Protein AF-0000000087519965 (afdb_homodimer)

pLDDT: mean 89.78, std 14.31, range [32.41, 98.56]

InterPro domains:
  IPR001647 DNA-binding HTH domain, TetR-type [PF00440] (11-57)
  IPR001647 DNA-binding HTH domain, TetR-type [PR00455] (11-24)
  IPR001647 DNA-binding HTH domain, TetR-type [PR00455] (32-55)
  IPR001647 DNA-binding HTH domain, TetR-type [PS50977] (5-65)
  IPR009057 Homedomain-like superfamily [SSF46689] (4-63)

Structure (mmCIF, N/CA/C/O backbone):
data_AF-0000000087519965-model_v1
#
loop_
_entity.id
_entity.type
_entity.pdbx_description
1 polymer 'S9 family peptidase'
#
loop_
_atom_site.group_PDB
_atom_site.id
_atom_site.type_symbol
_atom_site.label_atom_id
_atom_site.label_alt_id
_atom_site.label_comp_id
_atom_site.label_asym_id
_atom_site.label_entity_id
_atom_site.label_seq_id
_atom_site.pdbx_PDB_ins_code
_atom_site.Cartn_x
_atom_site.Cartn_y
_atom_site.Cartn_z
_atom_site.occupancy
_atom_site.B_iso_or_equiv
_atom_site.auth_seq_id
_atom_site.auth_comp_id
_atom_site.auth_asym_id
_atom_site.auth_atom_id
_atom_site.pdbx_PDB_model_num
ATOM 1 N N . MET A 1 1 ? -43.812 14.055 5.961 1 32.41 1 MET A N 1
ATOM 2 C CA . MET A 1 1 ? -43.125 13.883 4.684 1 32.41 1 MET A CA 1
ATOM 3 C C . MET A 1 1 ? -41.781 13.156 4.875 1 32.41 1 MET A C 1
ATOM 5 O O . MET A 1 1 ? -40.812 13.75 5.355 1 32.41 1 MET A O 1
ATOM 9 N N . ALA A 1 2 ? -41.688 11.992 5.242 1 37.88 2 ALA A N 1
ATOM 10 C CA . ALA A 1 2 ? -40.531 11.156 5.551 1 37.88 2 ALA A CA 1
ATOM 11 C C . ALA A 1 2 ? -39.5 11.227 4.441 1 37.88 2 ALA A C 1
ATOM 13 O O . ALA A 1 2 ? -39.719 10.711 3.342 1 37.88 2 ALA A O 1
ATOM 14 N N . ARG A 1 3 ? -38.844 12.211 4.059 1 44.84 3 ARG A N 1
ATOM 15 C CA . ARG A 1 3 ? -37.906 12.555 3.014 1 44.84 3 ARG A CA 1
ATOM 16 C C . ARG A 1 3 ? -36.719 11.578 2.994 1 44.84 3 ARG A C 1
ATOM 18 O O . ARG A 1 3 ? -35.688 11.812 3.631 1 44.84 3 ARG A O 1
ATOM 25 N N . PRO A 1 4 ? -36.656 10.219 3.18 1 49.66 4 PRO A N 1
ATOM 26 C CA . PRO A 1 4 ? -36.375 8.984 3.908 1 49.66 4 PRO A CA 1
ATOM 27 C C . PRO A 1 4 ? -35.031 8.344 3.463 1 49.66 4 PRO A C 1
ATOM 29 O O . PRO A 1 4 ? -34.156 8.133 4.285 1 49.66 4 PRO A O 1
ATOM 32 N N . PRO A 1 5 ? -35.125 7.18 2.818 1 56.78 5 PRO A N 1
ATOM 33 C CA . PRO A 1 5 ? -34.062 6.246 2.482 1 56.78 5 PRO A CA 1
ATOM 34 C C . PRO A 1 5 ? -32.938 6.906 1.696 1 56.78 5 PRO A C 1
ATOM 36 O O . PRO A 1 5 ? -31.766 6.574 1.892 1 56.78 5 PRO A O 1
ATOM 39 N N . LEU A 1 6 ? -33.156 7.977 1.083 1 79.88 6 LEU A N 1
ATOM 40 C CA . LEU A 1 6 ? -32.25 8.688 0.201 1 79.88 6 LEU A CA 1
ATOM 41 C C . LEU A 1 6 ? -31.281 9.555 1.004 1 79.88 6 LEU A C 1
ATOM 43 O O . LEU A 1 6 ? -30.094 9.617 0.691 1 79.88 6 LEU A O 1
ATOM 47 N N . ALA A 1 7 ? -31.844 10.062 2.232 1 86.06 7 ALA A N 1
ATOM 48 C CA . ALA A 1 7 ? -30.984 10.938 3.02 1 86.06 7 ALA A CA 1
ATOM 49 C C . ALA A 1 7 ? -29.891 10.148 3.734 1 86.06 7 ALA A C 1
ATOM 51 O O . ALA A 1 7 ? -28.734 10.57 3.777 1 86.06 7 ALA A O 1
ATOM 52 N N . LYS A 1 8 ? -30.375 9.039 4.25 1 93.69 8 LYS A N 1
ATOM 53 C CA . LYS A 1 8 ? -29.406 8.195 4.957 1 93.69 8 LYS A CA 1
ATOM 54 C C . LYS A 1 8 ? -28.266 7.773 4.035 1 93.69 8 LYS A C 1
ATOM 56 O O . LYS A 1 8 ? -27.094 7.844 4.414 1 93.69 8 LYS A O 1
ATOM 61 N N . ALA A 1 9 ? -28.656 7.371 2.873 1 94.31 9 ALA A N 1
ATOM 62 C CA . ALA A 1 9 ? -27.672 6.953 1.885 1 94.31 9 ALA A CA 1
ATOM 63 C C . ALA A 1 9 ? -26.781 8.117 1.474 1 94.31 9 ALA A C 1
ATOM 65 O O . ALA A 1 9 ? -25.562 7.953 1.298 1 94.31 9 ALA A O 1
ATOM 66 N N . LYS A 1 10 ? -27.297 9.219 1.36 1 95.38 10 LYS A N 1
ATOM 67 C CA . LYS A 1 10 ? -26.547 10.422 0.995 1 95.38 10 LYS A CA 1
ATOM 68 C C . LYS A 1 10 ? -25.516 10.773 2.068 1 95.38 10 LYS A C 1
ATOM 70 O O . LYS A 1 10 ? -24.406 11.18 1.755 1 95.38 10 LYS A O 1
ATOM 75 N N . ILE A 1 11 ? -25.969 10.664 3.27 1 96.81 11 ILE A N 1
ATOM 76 C CA . ILE A 1 11 ? -25.094 10.977 4.391 1 96.81 11 ILE A CA 1
ATOM 77 C C . ILE A 1 11 ? -23.922 10 4.418 1 96.81 11 ILE A C 1
ATOM 79 O O . ILE A 1 11 ? -22.766 10.406 4.586 1 96.81 11 ILE A O 1
ATOM 83 N N . LEU A 1 12 ? -24.266 8.75 4.215 1 96.94 12 LEU A N 1
ATOM 84 C CA . LEU A 1 12 ? -23.219 7.734 4.211 1 96.94 12 LEU A CA 1
ATOM 85 C C . LEU A 1 12 ? -22.234 7.984 3.084 1 96.94 12 LEU A C 1
ATOM 87 O O . LEU A 1 12 ? -21.016 7.906 3.291 1 96.94 12 LEU A O 1
ATOM 91 N N . ASP A 1 13 ? -22.75 8.32 1.947 1 97 13 ASP A N 1
ATOM 92 C CA . ASP A 1 13 ? -21.906 8.602 0.784 1 97 13 ASP A CA 1
ATOM 93 C C . ASP A 1 13 ? -21 9.797 1.037 1 97 13 ASP A C 1
ATOM 95 O O . ASP A 1 13 ? -19.828 9.789 0.656 1 97 13 ASP A O 1
ATOM 99 N N . ALA A 1 14 ? -21.5 10.758 1.646 1 97.69 14 ALA A N 1
ATOM 100 C CA . ALA A 1 14 ? -20.75 11.961 1.973 1 97.69 14 ALA A CA 1
ATOM 101 C C . ALA A 1 14 ? -19.625 11.641 2.953 1 97.69 14 ALA A C 1
ATOM 103 O O . ALA A 1 14 ? -18.5 12.133 2.795 1 97.69 14 ALA A O 1
ATOM 104 N N . TYR A 1 15 ? -20.016 10.859 3.93 1 98.12 15 TYR A N 1
ATOM 105 C CA . TYR A 1 15 ? -19.016 10.477 4.922 1 98.12 15 TYR A CA 1
ATOM 106 C C . TYR A 1 15 ? -17.875 9.68 4.285 1 98.12 15 TYR A C 1
ATOM 108 O O . TYR A 1 15 ? -16.703 9.938 4.543 1 98.12 15 TYR A O 1
ATOM 116 N N . VAL A 1 16 ? -18.188 8.766 3.449 1 98.06 16 VAL A N 1
ATOM 117 C CA . VAL A 1 16 ? -17.203 7.957 2.732 1 98.06 16 VAL A CA 1
ATOM 118 C C . VAL A 1 16 ? -16.297 8.859 1.894 1 98.06 16 VAL A C 1
ATOM 120 O O . VAL A 1 16 ? -15.078 8.727 1.924 1 98.06 16 VAL A O 1
ATOM 123 N N . ALA A 1 17 ? -16.891 9.75 1.214 1 97.38 17 ALA A N 1
ATOM 124 C CA . ALA A 1 17 ? -16.141 10.672 0.375 1 97.38 17 ALA A CA 1
ATOM 125 C C . ALA A 1 17 ? -15.156 11.492 1.209 1 97.38 17 ALA A C 1
ATOM 127 O O . ALA A 1 17 ? -13.992 11.656 0.828 1 97.38 17 ALA A O 1
ATOM 128 N N . LEU A 1 18 ? -15.594 11.969 2.338 1 97 18 LEU A N 1
ATOM 129 C CA . LEU A 1 18 ? -14.742 12.773 3.213 1 97 18 LEU A CA 1
ATOM 130 C C . LEU A 1 18 ? -13.586 11.945 3.76 1 97 18 LEU A C 1
ATOM 132 O O . LEU A 1 18 ? -12.445 12.414 3.803 1 97 18 LEU A O 1
ATOM 136 N N . LEU A 1 19 ? -13.93 10.758 4.184 1 96.38 19 LEU A N 1
ATOM 137 C CA . LEU A 1 19 ? -12.883 9.875 4.688 1 96.38 19 LEU A CA 1
ATOM 138 C C . LEU A 1 19 ? -11.812 9.641 3.633 1 96.38 19 LEU A C 1
ATOM 140 O O . LEU A 1 19 ? -10.617 9.727 3.926 1 96.38 19 LEU A O 1
ATOM 144 N N . CYS A 1 20 ? -12.242 9.375 2.432 1 94.25 20 CYS A N 1
ATOM 145 C CA . CYS A 1 20 ? -11.32 9.07 1.341 1 94.25 20 CYS A CA 1
ATOM 146 C C . CYS A 1 20 ? -10.492 10.297 0.97 1 94.25 20 CYS A C 1
ATOM 148 O O . CYS A 1 20 ? -9.281 10.195 0.758 1 94.25 20 CYS A O 1
ATOM 150 N N . ASP A 1 21 ? -11.141 11.43 0.957 1 91 21 ASP A N 1
ATOM 151 C CA . ASP A 1 21 ? -10.516 12.641 0.43 1 91 21 ASP A CA 1
ATOM 152 C C . ASP A 1 21 ? -9.664 13.328 1.496 1 91 21 ASP A C 1
ATOM 154 O O . ASP A 1 21 ? -8.586 13.844 1.199 1 91 21 ASP A O 1
ATOM 158 N N . GLU A 1 22 ? -10.172 13.258 2.803 1 89.25 22 GLU A N 1
ATOM 159 C CA . GLU A 1 22 ? -9.586 14.156 3.793 1 89.25 22 GLU A CA 1
ATOM 160 C C . GLU A 1 22 ? -9.18 13.398 5.055 1 89.25 22 GLU A C 1
ATOM 162 O O . GLU A 1 22 ? -8.438 13.922 5.887 1 89.25 22 GLU A O 1
ATOM 167 N N . GLY A 1 23 ? -9.656 12.227 5.195 1 92.38 23 GLY A N 1
ATOM 168 C CA . GLY A 1 23 ? -9.297 11.445 6.371 1 92.38 23 GLY A CA 1
ATOM 169 C C . GLY A 1 23 ? -10.305 11.57 7.5 1 92.38 23 GLY A C 1
ATOM 170 O O . GLY A 1 23 ? -11.266 12.336 7.398 1 92.38 23 GLY A O 1
ATOM 171 N N . GLU A 1 24 ? -10.07 10.828 8.539 1 92.69 24 GLU A N 1
ATOM 172 C CA . GLU A 1 24 ? -11.031 10.672 9.633 1 92.69 24 GLU A CA 1
ATOM 173 C C . GLU A 1 24 ? -11.164 11.961 10.438 1 92.69 24 GLU A C 1
ATOM 175 O O . GLU A 1 24 ? -12.266 12.344 10.836 1 92.69 24 GLU A O 1
ATOM 180 N N . ARG A 1 25 ? -10.094 12.633 10.672 1 89.88 25 ARG A N 1
ATOM 181 C CA . ARG A 1 25 ? -10.117 13.836 11.5 1 89.88 25 ARG A CA 1
ATOM 182 C C . ARG A 1 25 ? -10.961 14.93 10.844 1 89.88 25 ARG A C 1
ATOM 184 O O . ARG A 1 25 ? -11.695 15.648 11.531 1 89.88 25 ARG A O 1
ATOM 191 N N . ALA A 1 26 ? -10.945 14.977 9.617 1 92.25 26 ALA A N 1
ATOM 192 C CA . ALA A 1 26 ? -11.664 16.016 8.867 1 92.25 26 ALA A CA 1
ATOM 193 C C . ALA A 1 26 ? -13.125 15.625 8.672 1 92.25 26 ALA A C 1
ATOM 195 O O . ALA A 1 26 ? -13.977 16.484 8.461 1 92.25 26 ALA A O 1
ATOM 196 N N . ALA A 1 27 ? -13.398 14.375 8.719 1 96.75 27 ALA A N 1
ATOM 197 C CA . ALA A 1 27 ? -14.742 13.875 8.469 1 96.75 27 ALA A CA 1
ATOM 198 C C . ALA A 1 27 ? -15.625 14.023 9.711 1 96.75 27 ALA A C 1
ATOM 200 O O . ALA A 1 27 ? -16.094 13.031 10.273 1 96.75 27 ALA A O 1
ATOM 201 N N . THR A 1 28 ? -15.953 15.281 10.039 1 96.38 28 THR A N 1
ATOM 202 C CA . THR A 1 28 ? -16.797 15.57 11.188 1 96.38 28 THR A CA 1
ATOM 203 C C . THR A 1 28 ? -18.266 15.445 10.828 1 96.38 28 THR A C 1
ATOM 205 O O . THR A 1 28 ? -18.625 15.367 9.648 1 96.38 28 THR A O 1
ATOM 208 N N . MET A 1 29 ? -19.062 15.453 11.906 1 97.38 29 MET A N 1
ATOM 209 C CA . MET A 1 29 ? -20.5 15.438 11.703 1 97.38 29 MET A CA 1
ATOM 210 C C . MET A 1 29 ? -20.953 16.656 10.906 1 97.38 29 MET A C 1
ATOM 212 O O . MET A 1 29 ? -21.75 16.531 9.969 1 97.38 29 MET A O 1
ATOM 216 N N . ASP A 1 30 ? -20.375 17.797 11.227 1 97.44 30 ASP A N 1
ATOM 217 C CA . ASP A 1 30 ? -20.734 19.031 10.531 1 97.44 30 ASP A CA 1
ATOM 218 C C . ASP A 1 30 ? -20.297 19 9.07 1 97.44 30 ASP A C 1
ATOM 220 O O . ASP A 1 30 ? -21.062 19.344 8.18 1 97.44 30 ASP A O 1
ATOM 224 N N . ALA A 1 31 ? -19.125 18.547 8.82 1 97.69 31 ALA A N 1
ATOM 225 C CA . ALA A 1 31 ? -18.609 18.469 7.453 1 97.69 31 ALA A CA 1
ATOM 226 C C . ALA A 1 31 ? -19.422 17.469 6.629 1 97.69 31 ALA A C 1
ATOM 228 O O . ALA A 1 31 ? -19.688 17.703 5.445 1 97.69 31 ALA A O 1
ATOM 229 N N . THR A 1 32 ? -19.781 16.375 7.262 1 98 32 THR A N 1
ATOM 230 C CA . THR A 1 32 ? -20.562 15.344 6.586 1 98 32 THR A CA 1
ATOM 231 C C . THR A 1 32 ? -21.938 15.875 6.223 1 98 32 THR A C 1
ATOM 233 O O . THR A 1 32 ? -22.422 15.68 5.102 1 98 32 THR A O 1
ATOM 236 N N . ALA A 1 33 ? -22.562 16.547 7.16 1 97.69 33 ALA A N 1
ATOM 237 C CA . ALA A 1 33 ? -23.859 17.125 6.902 1 97.69 33 ALA A CA 1
ATOM 238 C C . ALA A 1 33 ? -23.797 18.125 5.742 1 97.69 33 ALA A C 1
ATOM 240 O O . ALA A 1 33 ? -24.641 18.094 4.84 1 97.69 33 ALA A O 1
ATOM 241 N N . ALA A 1 34 ? -22.812 18.953 5.785 1 97.56 34 ALA A N 1
ATOM 242 C CA . ALA A 1 34 ? -22.625 19.953 4.746 1 97.56 34 ALA A CA 1
ATOM 243 C C . ALA A 1 34 ? -22.438 19.312 3.377 1 97.56 34 ALA A C 1
ATOM 245 O O . ALA A 1 34 ? -23.078 19.703 2.402 1 97.56 34 ALA A O 1
ATOM 246 N N . ARG A 1 35 ? -21.656 18.297 3.311 1 96.62 35 ARG A N 1
ATOM 247 C CA . ARG A 1 35 ? -21.391 17.609 2.051 1 96.62 35 ARG A CA 1
ATOM 248 C C . ARG A 1 35 ? -22.625 16.875 1.55 1 96.62 35 ARG A C 1
ATOM 250 O O . ARG A 1 35 ? -22.844 16.781 0.342 1 96.62 35 ARG A O 1
ATOM 257 N N . ALA A 1 36 ? -23.344 16.391 2.457 1 96.88 36 ALA A N 1
ATOM 258 C CA . ALA A 1 36 ? -24.562 15.648 2.115 1 96.88 36 ALA A CA 1
ATOM 259 C C . ALA A 1 36 ? -25.719 16.594 1.798 1 96.88 36 ALA A C 1
ATOM 261 O O . ALA A 1 36 ? -26.781 16.156 1.353 1 96.88 36 ALA A O 1
ATOM 262 N N . GLU A 1 37 ? -25.469 17.859 2.098 1 96.69 37 GLU A N 1
ATOM 263 C CA . GLU A 1 37 ? -26.5 18.891 1.903 1 96.69 37 GLU A CA 1
ATOM 264 C C . GLU A 1 37 ? -27.734 18.594 2.738 1 96.69 37 GLU A C 1
ATOM 266 O O . GLU A 1 37 ? -28.859 18.625 2.229 1 96.69 37 GLU A O 1
ATOM 271 N N . VAL A 1 38 ? -27.547 18.234 3.973 1 95.75 38 VAL A N 1
ATOM 272 C CA . VAL A 1 38 ? -28.609 18.062 4.969 1 95.75 38 VAL A CA 1
ATOM 273 C C . VAL A 1 38 ? -28.266 18.875 6.219 1 95.75 38 VAL A C 1
ATOM 275 O O . VAL A 1 38 ? -27.125 19.281 6.414 1 95.75 38 VAL A O 1
ATOM 278 N N . SER A 1 39 ? -29.312 19.109 6.953 1 94.5 39 SER A N 1
ATOM 279 C CA . SER A 1 39 ? -29.062 19.797 8.211 1 94.5 39 SER A CA 1
ATOM 280 C C . SER A 1 39 ? -28.359 18.891 9.211 1 94.5 39 SER A C 1
ATOM 282 O O . SER A 1 39 ? -28.406 17.672 9.078 1 94.5 39 SER A O 1
ATOM 284 N N . LYS A 1 40 ? -27.641 19.484 10.156 1 94.19 40 LYS A N 1
ATOM 285 C CA . LYS A 1 40 ? -27.031 18.703 11.227 1 94.19 40 LYS A CA 1
ATOM 286 C C . LYS A 1 40 ? -28.078 17.859 11.945 1 94.19 40 LYS A C 1
ATOM 288 O O . LYS A 1 40 ? -27.812 16.703 12.281 1 94.19 40 LYS A O 1
ATOM 293 N N . GLY A 1 41 ? -29.219 18.5 12.188 1 93.81 41 GLY A N 1
ATOM 294 C CA . GLY A 1 41 ? -30.312 17.766 12.789 1 93.81 41 GLY A CA 1
ATOM 295 C C . GLY A 1 41 ? -30.766 16.578 11.961 1 93.81 41 GLY A C 1
ATOM 296 O O . GLY A 1 41 ? -31.047 15.5 12.508 1 93.81 41 GLY A O 1
ATOM 297 N N . GLY A 1 42 ? -30.828 16.781 10.711 1 93.94 42 GLY A N 1
ATOM 298 C CA . GLY A 1 42 ? -31.172 15.703 9.805 1 93.94 42 GLY A CA 1
ATOM 299 C C . GLY A 1 42 ? -30.188 14.555 9.852 1 93.94 42 GLY A C 1
ATOM 300 O O . GLY A 1 42 ? -30.578 13.383 9.805 1 93.94 42 GLY A O 1
ATOM 301 N N . LEU A 1 43 ? -28.875 14.875 9.859 1 96.56 43 LEU A N 1
ATOM 302 C CA . LEU A 1 43 ? -27.859 13.844 9.984 1 96.56 43 LEU A CA 1
ATOM 303 C C . LEU A 1 43 ? -28 13.086 11.297 1 96.56 43 LEU A C 1
ATOM 305 O O . LEU A 1 43 ? -27.953 11.852 11.32 1 96.56 43 LEU A O 1
ATOM 309 N N . LEU A 1 44 ? -28.25 13.844 12.406 1 95.88 44 LEU A N 1
ATOM 310 C CA . LEU A 1 44 ? -28.312 13.266 13.742 1 95.88 44 LEU A CA 1
ATOM 311 C C . LEU A 1 44 ? -29.531 12.375 13.906 1 95.88 44 LEU A C 1
ATOM 313 O O . LEU A 1 44 ? -29.547 11.461 14.734 1 95.88 44 LEU A O 1
ATOM 317 N N . TYR A 1 45 ? -30.516 12.656 13.133 1 95.38 45 TYR A N 1
ATOM 318 C CA . TYR A 1 45 ? -31.688 11.805 13.117 1 95.38 45 TYR A CA 1
ATOM 319 C C . TYR A 1 45 ? -31.328 10.383 12.688 1 95.38 45 TYR A C 1
ATOM 321 O O . TYR A 1 45 ? -31.844 9.414 13.242 1 95.38 45 TYR A O 1
ATOM 329 N N . HIS A 1 46 ? -30.453 10.25 11.773 1 95.5 46 HIS A N 1
ATOM 330 C CA . HIS A 1 46 ? -30.078 8.945 11.234 1 95.5 46 HIS A CA 1
ATOM 331 C C . HIS A 1 46 ? -28.875 8.375 11.961 1 95.5 46 HIS A C 1
ATOM 333 O O . HIS A 1 46 ? -28.781 7.168 1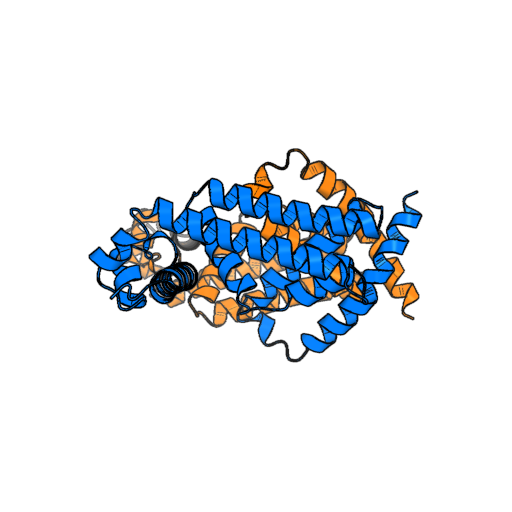2.18 1 95.5 46 HIS A O 1
ATOM 339 N N . PHE A 1 47 ? -27.922 9.289 12.273 1 97.12 47 PHE A N 1
ATOM 340 C CA . PHE A 1 47 ? -26.688 8.898 12.922 1 97.12 47 PHE A CA 1
ATOM 341 C C . PHE A 1 47 ? -26.391 9.805 14.117 1 97.12 47 PHE A C 1
ATOM 343 O O . PHE A 1 47 ? -25.844 10.898 13.945 1 97.12 47 PHE A O 1
ATOM 350 N N . ALA A 1 48 ? -26.469 9.258 15.227 1 95.56 48 ALA A N 1
ATOM 351 C CA . ALA A 1 48 ? -26.469 10.055 16.453 1 95.56 48 ALA A CA 1
ATOM 352 C C . ALA A 1 48 ? -25.047 10.461 16.844 1 95.56 48 ALA A C 1
ATOM 354 O O . ALA A 1 48 ? -24.859 11.336 17.688 1 95.56 48 ALA A O 1
ATOM 355 N N . SER A 1 49 ? -24.141 9.75 16.25 1 95.88 49 SER A N 1
ATOM 356 C CA . SER A 1 49 ? -22.75 10.023 16.594 1 95.88 49 SER A CA 1
ATOM 357 C C . SER A 1 49 ? -21.797 9.672 15.461 1 95.88 49 SER A C 1
ATOM 359 O O . SER A 1 49 ? -22.188 8.984 14.508 1 95.88 49 SER A O 1
ATOM 361 N N . LYS A 1 50 ? -20.609 10.109 15.594 1 95.19 50 LYS A N 1
ATOM 362 C CA . LYS A 1 50 ? -19.562 9.75 14.641 1 95.19 50 LYS A CA 1
ATOM 363 C C . LYS A 1 50 ? -19.312 8.242 14.648 1 95.19 50 LYS A C 1
ATOM 365 O O . LYS A 1 50 ? -19.047 7.652 13.594 1 95.19 50 LYS A O 1
ATOM 370 N N . GLU A 1 51 ? -19.438 7.688 15.781 1 96.44 51 GLU A N 1
ATOM 371 C CA . GLU A 1 51 ? -19.25 6.242 15.922 1 96.44 51 GLU A CA 1
ATOM 372 C C . GLU A 1 51 ? -20.344 5.477 15.164 1 96.44 51 GLU A C 1
ATOM 374 O O . GLU A 1 51 ? -20.062 4.473 14.516 1 96.44 51 GLU A O 1
ATOM 379 N N . ALA A 1 52 ? -21.484 5.98 15.297 1 97.19 52 ALA A N 1
ATOM 380 C CA . ALA A 1 52 ? -22.594 5.352 14.578 1 97.19 52 ALA A CA 1
ATOM 381 C C . ALA A 1 52 ? -22.375 5.434 13.062 1 97.19 52 ALA A C 1
ATOM 383 O O . ALA A 1 52 ? -22.672 4.484 12.336 1 97.19 52 ALA A O 1
ATOM 384 N N . LEU A 1 53 ? -21.938 6.539 12.625 1 96.94 53 LEU A N 1
ATOM 385 C CA . LEU A 1 53 ? -21.625 6.734 11.219 1 96.94 53 LEU A CA 1
ATOM 386 C C . LEU A 1 53 ? -20.531 5.781 10.766 1 96.94 53 LEU A C 1
ATOM 388 O O . LEU A 1 53 ? -20.656 5.125 9.727 1 96.94 53 LEU A O 1
ATOM 392 N N . ALA A 1 54 ? -19.5 5.684 11.508 1 98.12 54 ALA A N 1
ATOM 393 C CA . ALA A 1 54 ? -18.391 4.785 11.211 1 98.12 54 ALA A CA 1
ATOM 394 C C . ALA A 1 54 ? -18.859 3.336 11.133 1 98.12 54 ALA A C 1
ATOM 396 O O . ALA A 1 54 ? -18.5 2.607 10.211 1 98.12 54 ALA A O 1
ATOM 397 N N . GLN A 1 55 ? -19.656 2.982 12.07 1 98.25 55 GLN A N 1
ATOM 398 C CA . GLN A 1 55 ? -20.156 1.613 12.102 1 98.25 55 GLN A CA 1
ATOM 399 C C . GLN A 1 55 ? -21.016 1.311 10.867 1 98.25 55 GLN A C 1
ATOM 401 O O . GLN A 1 55 ? -20.969 0.199 10.336 1 98.25 55 GLN A O 1
ATOM 406 N N . ALA A 1 56 ? -21.734 2.283 10.508 1 98.12 56 ALA A N 1
ATOM 407 C CA . ALA A 1 56 ? -22.578 2.098 9.328 1 98.12 56 ALA A CA 1
ATOM 408 C C . ALA A 1 56 ? -21.734 1.891 8.078 1 98.12 56 ALA A C 1
ATOM 410 O O . ALA A 1 56 ? -22.047 1.036 7.246 1 98.12 56 ALA A O 1
ATOM 411 N N . VAL A 1 57 ? -20.703 2.629 7.922 1 98.38 57 VAL A N 1
ATOM 412 C CA . VAL A 1 57 ? -19.797 2.508 6.773 1 98.38 57 VAL A CA 1
ATOM 413 C C . VAL A 1 57 ? -19.094 1.153 6.809 1 98.38 57 VAL A C 1
ATOM 415 O O . VAL A 1 57 ? -18.984 0.48 5.781 1 98.38 57 VAL A O 1
ATOM 418 N N . ILE A 1 58 ? -18.641 0.746 7.953 1 98.44 58 ILE A N 1
ATOM 419 C CA . ILE A 1 58 ? -17.984 -0.547 8.125 1 98.44 58 ILE A CA 1
ATOM 420 C C . ILE A 1 58 ? -18.953 -1.666 7.723 1 98.44 58 ILE A C 1
ATOM 422 O O . ILE A 1 58 ? -18.578 -2.57 6.969 1 98.44 58 ILE A O 1
ATOM 426 N N . GLY A 1 59 ? -20.156 -1.559 8.266 1 98.56 59 GLY A N 1
ATOM 427 C CA . GLY A 1 59 ? -21.156 -2.553 7.922 1 98.56 59 GLY A CA 1
ATOM 428 C C . GLY A 1 59 ? -21.453 -2.625 6.438 1 98.56 59 GLY A C 1
ATOM 429 O O . GLY A 1 59 ? -21.562 -3.715 5.871 1 98.56 59 GLY A O 1
ATOM 430 N N . ALA A 1 60 ? -21.609 -1.502 5.816 1 98.19 60 ALA A N 1
ATOM 431 C CA . ALA A 1 60 ? -21.859 -1.455 4.375 1 98.19 60 ALA A CA 1
ATOM 432 C C . ALA A 1 60 ? -20.688 -2.066 3.604 1 98.19 60 ALA A C 1
ATOM 434 O O . ALA A 1 60 ? -20.891 -2.787 2.625 1 98.19 60 ALA A O 1
ATOM 435 N N . CYS A 1 61 ? -19.5 -1.808 4.008 1 98.38 61 CYS A N 1
ATOM 436 C CA . CYS A 1 61 ? -18.312 -2.379 3.393 1 98.38 61 CYS A CA 1
ATOM 437 C C . CYS A 1 61 ? -18.312 -3.898 3.502 1 98.38 61 CYS A C 1
ATOM 439 O O . CYS A 1 61 ? -18 -4.594 2.535 1 98.38 61 CYS A O 1
ATOM 441 N N . GLU A 1 62 ? -18.656 -4.355 4.656 1 98.44 62 GLU A N 1
ATOM 442 C CA . GLU A 1 62 ? -18.703 -5.797 4.879 1 98.44 62 GLU A CA 1
ATOM 443 C C . GLU A 1 62 ? -19.734 -6.453 3.959 1 98.44 62 GLU A C 1
ATOM 445 O O . GLU A 1 62 ? -19.516 -7.559 3.461 1 98.44 62 GLU A O 1
ATOM 450 N N . GLU A 1 63 ? -20.828 -5.766 3.797 1 98.5 63 GLU A N 1
ATOM 451 C CA . GLU A 1 63 ? -21.844 -6.293 2.893 1 98.5 63 GLU A CA 1
ATOM 452 C C . GLU A 1 63 ? -21.328 -6.359 1.458 1 98.5 63 GLU A C 1
ATOM 454 O O . GLU A 1 63 ? -21.547 -7.352 0.76 1 98.5 63 GLU A O 1
ATOM 459 N N . LEU A 1 64 ? -20.688 -5.336 1.043 1 98.31 64 LEU A N 1
ATOM 460 C CA . LEU A 1 64 ? -20.094 -5.309 -0.29 1 98.31 64 LEU A CA 1
ATOM 461 C C . LEU A 1 64 ? -19.031 -6.391 -0.433 1 98.31 64 LEU A C 1
ATOM 463 O O . LEU A 1 64 ? -18.938 -7.035 -1.479 1 98.31 64 LEU A O 1
ATOM 467 N N . ALA A 1 65 ? -18.266 -6.621 0.603 1 98.38 65 ALA A N 1
ATOM 468 C CA . ALA A 1 65 ? -17.234 -7.656 0.605 1 98.38 65 ALA A CA 1
ATOM 469 C C . ALA A 1 65 ? -17.844 -9.047 0.48 1 98.38 65 ALA A C 1
ATOM 471 O O . ALA A 1 65 ? -17.328 -9.906 -0.228 1 98.38 65 ALA A O 1
ATOM 472 N N . ALA A 1 66 ? -18.938 -9.234 1.181 1 98.56 66 ALA A N 1
ATOM 473 C CA . ALA A 1 66 ? -19.625 -10.508 1.088 1 98.56 66 ALA A CA 1
ATOM 474 C C . ALA A 1 66 ? -20.125 -10.758 -0.331 1 98.56 66 ALA A C 1
ATOM 476 O O . ALA A 1 66 ? -20.031 -11.875 -0.843 1 98.56 66 ALA A O 1
ATOM 477 N N . GLN A 1 67 ? -20.641 -9.742 -0.925 1 98.44 67 GLN A N 1
ATOM 478 C CA . GLN A 1 67 ? -21.078 -9.852 -2.312 1 98.44 67 GLN A CA 1
ATOM 479 C C . GLN A 1 67 ? -19.906 -10.156 -3.238 1 98.44 67 GLN A C 1
ATOM 481 O O . GLN A 1 67 ? -20.031 -10.969 -4.156 1 98.44 67 GLN A O 1
ATOM 486 N N . ASP A 1 68 ? -18.844 -9.5 -3.027 1 98.38 68 ASP A N 1
ATOM 487 C CA . ASP A 1 68 ? -17.625 -9.75 -3.809 1 98.38 68 ASP A CA 1
ATOM 488 C C . ASP A 1 68 ? -17.188 -11.211 -3.689 1 98.38 68 ASP A C 1
ATOM 490 O O . ASP A 1 68 ? -16.812 -11.836 -4.684 1 98.38 68 ASP A O 1
ATOM 494 N N . CYS A 1 69 ? -17.203 -11.758 -2.49 1 98.5 69 CYS A N 1
ATOM 495 C CA . CYS A 1 69 ? -16.828 -13.148 -2.264 1 98.5 69 CYS A CA 1
ATOM 496 C C . CYS A 1 69 ? -17.766 -14.086 -3.02 1 98.5 69 CYS A C 1
ATOM 498 O O . CYS A 1 69 ? -17.328 -15.117 -3.543 1 98.5 69 CYS A O 1
ATOM 500 N N . GLU A 1 70 ? -19.031 -13.742 -3.064 1 98.56 70 GLU A N 1
ATOM 501 C CA . GLU A 1 70 ? -19.969 -14.555 -3.816 1 98.56 70 GLU A CA 1
ATOM 502 C C . GLU A 1 70 ? -19.641 -14.555 -5.309 1 98.56 70 GLU A C 1
ATOM 504 O O . GLU A 1 70 ? -19.625 -15.609 -5.945 1 98.56 70 GLU A O 1
ATOM 509 N N . LEU A 1 71 ? -19.391 -13.406 -5.824 1 98.25 71 LEU A N 1
ATOM 510 C CA . LEU A 1 71 ? -19.016 -13.289 -7.23 1 98.25 71 LEU A CA 1
ATOM 511 C C . LEU A 1 71 ? -17.719 -14.039 -7.508 1 98.25 71 LEU A C 1
ATOM 513 O O . LEU A 1 71 ? -17.609 -14.742 -8.516 1 98.25 71 LEU A O 1
ATOM 517 N N . MET A 1 72 ? -16.828 -13.852 -6.594 1 98.12 72 MET A N 1
ATOM 518 C CA . MET A 1 72 ? -15.523 -14.508 -6.684 1 98.12 72 MET A CA 1
ATOM 519 C C . MET A 1 72 ? -15.68 -16.016 -6.727 1 98.12 72 MET A C 1
ATOM 521 O O . MET A 1 72 ? -15.047 -16.688 -7.543 1 98.12 72 MET A O 1
ATOM 525 N N . SER A 1 73 ? -16.5 -16.594 -5.934 1 98.06 73 SER A N 1
ATOM 526 C CA . SER A 1 73 ? -16.672 -18.031 -5.801 1 98.06 73 SER A CA 1
ATOM 527 C C . SER A 1 73 ? -17.297 -18.625 -7.055 1 98.06 73 SER A C 1
ATOM 529 O O . SER A 1 73 ? -17.141 -19.828 -7.328 1 98.06 73 SER A O 1
ATOM 531 N N . ARG A 1 74 ? -17.938 -17.766 -7.871 1 97.69 74 ARG A N 1
ATOM 532 C CA . ARG A 1 74 ? -18.641 -18.25 -9.055 1 97.69 74 ARG A CA 1
ATOM 533 C C . ARG A 1 74 ? -17.984 -17.75 -10.328 1 97.69 74 ARG A C 1
ATOM 535 O O . ARG A 1 74 ? -18.516 -17.938 -11.43 1 97.69 74 ARG A O 1
ATOM 542 N N . ALA A 1 75 ? -16.906 -17.141 -10.188 1 98 75 ALA A N 1
ATOM 543 C CA . ALA A 1 75 ? -16.266 -16.5 -11.336 1 98 75 ALA A CA 1
ATOM 544 C C . ALA A 1 75 ? -15.805 -17.547 -12.352 1 98 75 ALA A C 1
ATOM 546 O O . ALA A 1 75 ? -15.062 -18.469 -12.016 1 98 75 ALA A O 1
ATOM 547 N N . PRO A 1 76 ? -16.141 -17.438 -13.594 1 97.44 76 PRO A N 1
ATOM 548 C CA . PRO A 1 76 ? -15.766 -18.422 -14.609 1 97.44 76 PRO A CA 1
ATOM 549 C C . PRO A 1 76 ? -14.258 -18.484 -14.844 1 97.44 76 PRO A C 1
ATOM 551 O O . PRO A 1 76 ? -13.727 -19.531 -15.203 1 97.44 76 PRO A O 1
ATOM 554 N N . GLU A 1 77 ? -13.547 -17.438 -14.656 1 97.06 77 GLU A N 1
ATOM 555 C CA . GLU A 1 77 ? -12.102 -17.391 -14.859 1 97.06 77 GLU A CA 1
ATOM 556 C C . GLU A 1 77 ? -11.367 -18.016 -13.68 1 97.06 77 GLU A C 1
ATOM 558 O O . GLU A 1 77 ? -10.156 -18.234 -13.742 1 97.06 77 GLU A O 1
ATOM 563 N N . GLY A 1 78 ? -12.062 -18.328 -12.602 1 97.38 78 GLY A N 1
ATOM 564 C CA . GLY A 1 78 ? -11.461 -18.875 -11.391 1 97.38 78 GLY A CA 1
ATOM 565 C C . GLY A 1 78 ? -11.32 -17.828 -10.289 1 97.38 78 GLY A C 1
ATOM 566 O O . GLY A 1 78 ? -11.266 -16.641 -10.562 1 97.38 78 GLY A O 1
ATOM 567 N N . ILE A 1 79 ? -11.25 -18.25 -9.07 1 98 79 ILE A N 1
ATOM 568 C CA . ILE A 1 79 ? -11.242 -17.422 -7.867 1 98 79 ILE A CA 1
ATOM 569 C C . ILE A 1 79 ? -10 -16.531 -7.855 1 98 79 ILE A C 1
ATOM 571 O O . ILE A 1 79 ? -10.102 -15.32 -7.66 1 98 79 ILE A O 1
ATOM 575 N N . SER A 1 80 ? -8.852 -17.156 -8.102 1 97.81 80 SER A N 1
ATOM 576 C CA . SER A 1 80 ? -7.582 -16.438 -8.023 1 97.81 80 SER A CA 1
ATOM 577 C C . SER A 1 80 ? -7.492 -15.367 -9.109 1 97.81 80 SER A C 1
ATOM 579 O O . SER A 1 80 ? -7.082 -14.234 -8.836 1 97.81 80 SER A O 1
ATOM 581 N N . VAL A 1 81 ? -7.887 -15.711 -10.297 1 97.94 81 VAL A N 1
ATOM 582 C CA . VAL A 1 81 ? -7.844 -14.766 -11.414 1 97.94 81 VAL A CA 1
ATOM 583 C C . VAL A 1 81 ? -8.82 -13.625 -11.164 1 97.94 81 VAL A C 1
ATOM 585 O O . VAL A 1 81 ? -8.492 -12.453 -11.398 1 97.94 81 VAL A O 1
ATOM 588 N N . TYR A 1 82 ? -10 -13.93 -10.672 1 98.25 82 TYR A N 1
ATOM 589 C CA . TYR A 1 82 ? -10.992 -12.914 -10.32 1 98.25 82 TYR A CA 1
ATOM 590 C C . TYR A 1 82 ? -10.422 -11.914 -9.32 1 98.25 82 TYR A C 1
ATOM 592 O O . TYR A 1 82 ? -10.539 -10.703 -9.508 1 98.25 82 TYR A O 1
ATOM 600 N N . PHE A 1 83 ? -9.805 -12.477 -8.266 1 97.88 83 PHE A N 1
ATOM 601 C CA . PHE A 1 83 ? -9.266 -11.641 -7.199 1 97.88 83 PHE A CA 1
ATOM 602 C C . PHE A 1 83 ? -8.203 -10.688 -7.738 1 97.88 83 PHE A C 1
ATOM 604 O O . PHE A 1 83 ? -8.258 -9.484 -7.492 1 97.88 83 PHE A O 1
ATOM 611 N N . VAL A 1 84 ? -7.238 -11.227 -8.5 1 97 84 VAL A N 1
ATOM 612 C CA . VAL A 1 84 ? -6.137 -10.414 -9.016 1 97 84 VAL A CA 1
ATOM 613 C C . VAL A 1 84 ? -6.676 -9.367 -9.992 1 97 84 VAL A C 1
ATOM 615 O O . VAL A 1 84 ? -6.305 -8.195 -9.914 1 97 84 VAL A O 1
ATOM 618 N N . ARG A 1 85 ? -7.559 -9.75 -10.859 1 96.88 85 ARG A N 1
ATOM 619 C CA . ARG A 1 85 ? -8.133 -8.828 -11.836 1 96.88 85 ARG A CA 1
ATOM 620 C C . ARG A 1 85 ? -8.859 -7.684 -11.141 1 96.88 85 ARG A C 1
ATOM 622 O O . ARG A 1 85 ? -8.648 -6.516 -11.469 1 96.88 85 ARG A O 1
ATOM 629 N N . THR A 1 86 ? -9.695 -7.957 -10.164 1 96.62 86 THR A N 1
ATOM 630 C CA . THR A 1 86 ? -10.539 -6.949 -9.531 1 96.62 86 THR A CA 1
ATOM 631 C C . THR A 1 86 ? -9.734 -6.094 -8.562 1 96.62 86 THR A C 1
ATOM 633 O O . THR A 1 86 ? -10.18 -5.02 -8.148 1 96.62 86 THR A O 1
ATOM 636 N N . SER A 1 87 ? -8.562 -6.559 -8.141 1 94.62 87 SER A N 1
ATOM 637 C CA . SER A 1 87 ? -7.668 -5.738 -7.328 1 94.62 87 SER A CA 1
ATOM 638 C C . SER A 1 87 ? -7.215 -4.496 -8.078 1 94.62 87 SER A C 1
ATOM 640 O O . SER A 1 87 ? -6.77 -3.521 -7.469 1 94.62 87 SER A O 1
ATOM 642 N N . ALA A 1 88 ? -7.348 -4.5 -9.438 1 92.81 88 ALA A N 1
ATOM 643 C CA . ALA A 1 88 ? -6.941 -3.377 -10.273 1 92.81 88 ALA A CA 1
ATOM 644 C C . ALA A 1 88 ? -8.109 -2.43 -10.523 1 92.81 88 ALA A C 1
ATOM 646 O O . ALA A 1 88 ? -7.945 -1.378 -11.148 1 92.81 88 ALA A O 1
ATOM 647 N N . GLU A 1 89 ? -9.273 -2.779 -10.078 1 92.19 89 GLU A N 1
ATOM 648 C CA . GLU A 1 89 ? -10.469 -1.975 -10.32 1 92.19 89 GLU A CA 1
ATOM 649 C C . GLU A 1 89 ? -10.672 -0.936 -9.227 1 92.19 89 GLU A C 1
ATOM 651 O O . GLU A 1 89 ? -11.289 -1.223 -8.195 1 92.19 89 GLU A O 1
ATOM 656 N N . LEU A 1 90 ? -10.266 0.26 -9.5 1 90.25 90 LEU A N 1
ATOM 657 C CA . LEU A 1 90 ? -10.344 1.36 -8.547 1 90.25 90 LEU A CA 1
ATOM 658 C C . LEU A 1 90 ? -11.555 2.242 -8.828 1 90.25 90 LEU A C 1
ATOM 660 O O . LEU A 1 90 ? -12.07 2.258 -9.945 1 90.25 90 LEU A O 1
ATOM 664 N N . GLY A 1 91 ? -11.945 2.863 -7.812 1 90.88 91 GLY A N 1
ATOM 665 C CA . GLY A 1 91 ? -12.992 3.865 -7.984 1 90.88 91 GLY A CA 1
ATOM 666 C C . GLY A 1 91 ? -14.391 3.283 -7.949 1 90.88 91 GLY A C 1
ATOM 667 O O . GLY A 1 91 ? -15.375 4.02 -8.008 1 90.88 91 GLY A O 1
ATOM 668 N N . THR A 1 92 ? -14.516 1.956 -7.879 1 95 92 THR A N 1
ATOM 669 C CA . THR A 1 92 ? -15.828 1.342 -7.711 1 95 92 THR A CA 1
ATOM 670 C C . THR A 1 92 ? -16.422 1.704 -6.352 1 95 92 THR A C 1
ATOM 672 O O . THR A 1 92 ? -15.727 2.225 -5.48 1 95 92 THR A O 1
ATOM 675 N N . GLU A 1 93 ? -17.688 1.445 -6.219 1 95.94 93 GLU A N 1
ATOM 676 C CA . GLU A 1 93 ? -18.328 1.668 -4.926 1 95.94 93 GLU A CA 1
ATOM 677 C C . GLU A 1 93 ? -17.625 0.878 -3.822 1 95.94 93 GLU A C 1
ATOM 679 O O . GLU A 1 93 ? -17.312 1.424 -2.762 1 95.94 93 GLU A O 1
ATOM 684 N N . PHE A 1 94 ? -17.391 -0.364 -4.113 1 97.19 94 PHE A N 1
ATOM 685 C CA . PHE A 1 94 ? -16.734 -1.208 -3.123 1 97.19 94 PHE A CA 1
ATOM 686 C C . PHE A 1 94 ? -15.344 -0.665 -2.777 1 97.19 94 PHE A C 1
ATOM 688 O O . PHE A 1 94 ? -14.977 -0.599 -1.604 1 97.19 94 PHE A O 1
ATOM 695 N N . ASP A 1 95 ? -14.609 -0.284 -3.756 1 95.62 95 ASP A N 1
ATOM 696 C CA . ASP A 1 95 ? -13.281 0.286 -3.551 1 95.62 95 ASP A CA 1
ATOM 697 C C . ASP A 1 95 ? -13.344 1.515 -2.648 1 95.62 95 ASP A C 1
ATOM 699 O O . ASP A 1 95 ? -12.516 1.677 -1.752 1 95.62 95 ASP A O 1
ATOM 703 N N . ARG A 1 96 ? -14.32 2.365 -2.832 1 96.12 96 ARG A N 1
ATOM 704 C CA . ARG A 1 96 ? -14.453 3.582 -2.039 1 96.12 96 ARG A CA 1
ATOM 705 C C . ARG A 1 96 ? -14.758 3.256 -0.58 1 96.12 96 ARG A C 1
ATOM 707 O O . ARG A 1 96 ? -14.219 3.895 0.328 1 96.12 96 ARG A O 1
ATOM 714 N N . TYR A 1 97 ? -15.562 2.273 -0.426 1 97.56 97 TYR A N 1
ATOM 715 C CA . TYR A 1 97 ? -15.875 1.868 0.941 1 97.56 97 TYR A CA 1
ATOM 716 C C . TYR A 1 97 ? -14.672 1.216 1.604 1 97.56 97 TYR A C 1
ATOM 718 O O . TYR A 1 97 ? -14.398 1.448 2.785 1 97.56 97 TYR A O 1
ATOM 726 N N . LEU A 1 98 ? -13.953 0.4 0.836 1 96.56 98 LEU A N 1
ATOM 727 C CA . LEU A 1 98 ? -12.758 -0.234 1.368 1 96.56 98 LEU A CA 1
ATOM 728 C C . LEU A 1 98 ? -11.734 0.813 1.798 1 96.56 98 LEU A C 1
ATOM 730 O O . LEU A 1 98 ? -11.172 0.724 2.891 1 96.56 98 LEU A O 1
ATOM 734 N N . LEU A 1 99 ? -11.602 1.783 1.015 1 94.06 99 LEU A N 1
ATOM 735 C CA . LEU A 1 99 ? -10.68 2.873 1.315 1 94.06 99 LEU A CA 1
ATOM 736 C C . LEU A 1 99 ? -11.125 3.635 2.559 1 94.06 99 LEU A C 1
ATOM 738 O O . LEU A 1 99 ? -10.297 3.973 3.414 1 94.06 99 LEU A O 1
ATOM 742 N N . ALA A 1 100 ? -12.375 3.9 2.635 1 96.5 100 ALA A N 1
ATOM 743 C CA . ALA A 1 100 ? -12.914 4.617 3.787 1 96.5 100 ALA A CA 1
ATOM 744 C C . ALA A 1 100 ? -12.648 3.85 5.082 1 96.5 100 ALA A C 1
ATOM 746 O O . ALA A 1 100 ? -12.242 4.434 6.086 1 96.5 100 ALA A O 1
ATOM 747 N N . VAL A 1 101 ? -12.859 2.586 5.023 1 96.75 101 VAL A N 1
ATOM 748 C CA . VAL A 1 101 ? -12.664 1.758 6.211 1 96.75 101 VAL A CA 1
ATOM 749 C C . VAL A 1 101 ? -11.172 1.69 6.551 1 96.75 101 VAL A C 1
ATOM 751 O O . VAL A 1 101 ? -10.797 1.674 7.727 1 96.75 101 VAL A O 1
ATOM 754 N N . GLU A 1 102 ? -10.352 1.638 5.531 1 92.69 102 GLU A N 1
ATOM 755 C CA . GLU A 1 102 ? -8.906 1.707 5.758 1 92.69 102 GLU A CA 1
ATOM 756 C C . GLU A 1 102 ? -8.523 2.996 6.477 1 92.69 102 GLU A C 1
ATOM 758 O O . GLU A 1 102 ? -7.691 2.982 7.387 1 92.69 102 GLU A O 1
ATOM 763 N N . ARG A 1 103 ? -9.102 4.113 6.062 1 92.12 103 ARG A N 1
ATOM 764 C CA . ARG A 1 103 ? -8.836 5.398 6.699 1 92.12 103 ARG A CA 1
ATOM 765 C C . ARG A 1 103 ? -9.273 5.391 8.156 1 92.12 103 ARG A C 1
ATOM 767 O O . ARG A 1 103 ? -8.594 5.953 9.016 1 92.12 103 ARG A O 1
ATOM 774 N N . LEU A 1 104 ? -10.391 4.773 8.422 1 95.06 104 LEU A N 1
ATOM 775 C CA . LEU A 1 104 ? -10.867 4.641 9.797 1 95.06 104 LEU A CA 1
ATOM 776 C C . LEU A 1 104 ? -9.891 3.818 10.633 1 95.06 104 LEU A C 1
ATOM 778 O O . LEU A 1 104 ? -9.586 4.176 11.773 1 95.06 104 LEU A O 1
ATOM 782 N N . ALA A 1 105 ? -9.43 2.756 10.062 1 92.69 105 ALA A N 1
ATOM 783 C CA . ALA A 1 105 ? -8.469 1.909 10.758 1 92.69 105 ALA A CA 1
ATOM 784 C C . ALA A 1 105 ? -7.176 2.67 11.047 1 92.69 105 ALA A C 1
ATOM 786 O O . ALA A 1 105 ? -6.625 2.57 12.141 1 92.69 105 ALA A O 1
ATOM 787 N N . GLN A 1 106 ? -6.73 3.383 10.07 1 85.88 106 GLN A N 1
ATOM 788 C CA . GLN A 1 106 ? -5.527 4.191 10.227 1 85.88 106 GLN A CA 1
ATOM 789 C C . GLN A 1 106 ? -5.688 5.215 11.344 1 85.88 106 GLN A C 1
ATOM 791 O O . GLN A 1 106 ? -4.711 5.582 12 1 85.88 106 GLN A O 1
ATOM 796 N N . ALA A 1 107 ? -6.91 5.625 11.578 1 88.38 107 ALA A N 1
ATOM 797 C CA . ALA A 1 107 ? -7.203 6.609 12.617 1 88.38 107 ALA A CA 1
ATOM 798 C C . ALA A 1 107 ? -7.395 5.938 13.969 1 88.38 107 ALA A C 1
ATOM 800 O O . ALA A 1 107 ? -7.727 6.598 14.961 1 88.38 107 ALA A O 1
ATOM 801 N N . GLY A 1 108 ? -7.309 4.645 13.992 1 90.06 108 GLY A N 1
ATOM 802 C CA . GLY A 1 108 ? -7.328 3.947 15.266 1 90.06 108 GLY A CA 1
ATOM 803 C C . GLY A 1 108 ? -8.68 3.338 15.594 1 90.06 108 GLY A C 1
ATOM 804 O O . GLY A 1 108 ? -8.93 2.951 16.734 1 90.06 108 GLY A O 1
ATOM 805 N N . VAL A 1 109 ? -9.531 3.256 14.641 1 93.81 109 VAL A N 1
ATOM 806 C CA . VAL A 1 109 ? -10.82 2.605 14.859 1 93.81 109 VAL A CA 1
ATOM 807 C C . VAL A 1 109 ? -10.648 1.089 14.789 1 93.81 109 VAL A C 1
ATOM 809 O O . VAL A 1 109 ? -10.539 0.516 13.703 1 93.81 109 VAL A O 1
ATOM 812 N N . ASP A 1 110 ? -10.797 0.47 15.891 1 93.75 110 ASP A N 1
ATOM 813 C CA . ASP A 1 110 ? -10.492 -0.954 15.992 1 93.75 110 ASP A CA 1
ATOM 814 C C . ASP A 1 110 ? -11.445 -1.786 15.141 1 93.75 110 ASP A C 1
ATOM 816 O O . ASP A 1 110 ? -11.031 -2.738 14.484 1 93.75 110 ASP A O 1
ATOM 820 N N . ALA A 1 111 ? -12.68 -1.393 15.211 1 96 111 ALA A N 1
ATOM 821 C CA . ALA A 1 111 ? -13.688 -2.145 14.461 1 96 111 ALA A CA 1
ATOM 822 C C . ALA A 1 111 ? -13.367 -2.154 12.969 1 96 111 ALA A C 1
ATOM 824 O O . ALA A 1 111 ? -13.625 -3.145 12.281 1 96 111 ALA A O 1
ATOM 825 N N . ALA A 1 112 ? -12.859 -1.069 12.461 1 96.44 112 ALA A N 1
ATOM 826 C CA . ALA A 1 112 ? -12.477 -0.979 11.055 1 96.44 112 ALA A CA 1
ATOM 827 C C . ALA A 1 112 ? -11.328 -1.925 10.734 1 96.44 112 ALA A C 1
ATOM 829 O O . ALA A 1 112 ? -11.367 -2.66 9.75 1 96.44 112 ALA A O 1
ATOM 830 N N . ALA A 1 113 ? -10.375 -1.915 11.594 1 92.62 113 ALA A N 1
ATOM 831 C CA . ALA A 1 113 ? -9.227 -2.801 11.422 1 92.62 113 ALA A CA 1
ATOM 832 C C . ALA A 1 113 ? -9.648 -4.266 11.438 1 92.62 113 ALA A C 1
ATOM 834 O O . ALA A 1 113 ? -9.211 -5.055 10.602 1 92.62 113 ALA A O 1
ATOM 835 N N . GLN A 1 114 ? -10.477 -4.605 12.328 1 93.94 114 GLN A N 1
ATOM 836 C CA . GLN A 1 114 ? -10.961 -5.977 12.453 1 93.94 114 GLN A CA 1
ATOM 837 C C . GLN A 1 114 ? -11.766 -6.387 11.219 1 93.94 114 GLN A C 1
ATOM 839 O O . GLN A 1 114 ? -11.641 -7.516 10.742 1 93.94 114 GLN A O 1
ATOM 844 N N . SER A 1 115 ? -12.523 -5.473 10.766 1 95.75 115 SER A N 1
ATOM 845 C CA . SER A 1 115 ? -13.336 -5.766 9.586 1 95.75 115 SER A CA 1
ATOM 846 C C . SER A 1 115 ? -12.461 -6.008 8.367 1 95.75 115 SER A C 1
ATOM 848 O O . SER A 1 115 ? -12.688 -6.953 7.609 1 95.75 115 SER A O 1
ATOM 850 N N . LEU A 1 116 ? -11.492 -5.211 8.188 1 94.44 116 LEU A N 1
ATOM 851 C CA . LEU A 1 116 ? -10.57 -5.391 7.074 1 94.44 116 LEU A CA 1
ATOM 852 C C . LEU A 1 116 ? -9.852 -6.734 7.168 1 94.44 116 LEU A C 1
ATOM 854 O O . LEU A 1 116 ? -9.656 -7.406 6.156 1 94.44 116 LEU A O 1
ATOM 858 N N . GLN A 1 117 ? -9.492 -7.109 8.352 1 91.31 117 GLN A N 1
ATOM 859 C CA . GLN A 1 117 ? -8.859 -8.406 8.57 1 91.31 117 GLN A CA 1
ATOM 860 C C . GLN A 1 117 ? -9.789 -9.547 8.172 1 91.31 117 GLN A C 1
ATOM 862 O O . GLN A 1 117 ? -9.367 -10.5 7.516 1 91.31 117 GLN A O 1
ATOM 867 N N . ARG A 1 118 ? -10.977 -9.406 8.562 1 94.25 118 ARG A N 1
ATOM 868 C CA . ARG A 1 118 ? -11.953 -10.445 8.234 1 94.25 118 ARG A CA 1
ATOM 869 C C . ARG A 1 118 ? -12.18 -10.523 6.73 1 94.25 118 ARG A C 1
ATOM 871 O O . ARG A 1 118 ? -12.242 -11.617 6.164 1 94.25 118 ARG A O 1
ATOM 878 N N . ILE A 1 119 ? -12.273 -9.422 6.117 1 95.19 119 ILE A N 1
ATOM 879 C CA . ILE A 1 119 ? -12.484 -9.375 4.676 1 95.19 119 ILE A CA 1
ATOM 880 C C . ILE A 1 119 ? -11.305 -10.031 3.961 1 95.19 119 ILE A C 1
ATOM 882 O O . ILE A 1 119 ? -11.5 -10.867 3.074 1 95.19 119 ILE A O 1
ATOM 886 N N . SER A 1 120 ? -10.133 -9.672 4.34 1 93.81 120 SER A N 1
ATOM 887 C CA . SER A 1 120 ? -8.93 -10.258 3.768 1 93.81 120 SER A CA 1
ATOM 888 C C . SER A 1 120 ? -8.891 -11.773 3.98 1 93.81 120 SER A C 1
ATOM 890 O O . SER A 1 120 ? -8.523 -12.523 3.076 1 93.81 120 SER A O 1
ATOM 892 N N . GLN A 1 121 ? -9.266 -12.164 5.168 1 93.44 121 GLN A N 1
ATOM 893 C CA . GLN A 1 121 ? -9.281 -13.586 5.492 1 93.44 121 GLN A CA 1
ATOM 894 C C . GLN A 1 121 ? -10.281 -14.344 4.617 1 93.44 121 GLN A C 1
ATOM 896 O O . GLN A 1 121 ? -10.008 -15.469 4.191 1 93.44 121 GLN A O 1
ATOM 901 N N . ASP A 1 122 ? -11.414 -13.75 4.426 1 96.06 122 ASP A N 1
ATOM 902 C CA . ASP A 1 122 ? -12.422 -14.375 3.57 1 96.06 122 ASP A CA 1
ATOM 903 C C . ASP A 1 122 ? -11.891 -14.57 2.15 1 96.06 122 ASP A C 1
ATOM 905 O O . ASP A 1 122 ? -12.062 -15.633 1.554 1 96.06 122 ASP A O 1
ATOM 909 N N . TRP A 1 123 ? -11.266 -13.562 1.571 1 97.25 123 TRP A N 1
ATOM 910 C CA . TRP A 1 123 ? -10.656 -13.688 0.253 1 97.25 123 TRP A CA 1
ATOM 911 C C . TRP A 1 123 ? -9.602 -14.797 0.242 1 97.25 123 TRP A C 1
ATOM 913 O O . TRP A 1 123 ? -9.586 -15.633 -0.66 1 97.25 123 TRP A O 1
ATOM 923 N N . TYR A 1 124 ? -8.773 -14.781 1.263 1 95.38 124 TYR A N 1
ATOM 924 C CA . TYR A 1 124 ? -7.691 -15.75 1.37 1 95.38 124 TYR A CA 1
ATOM 925 C C . TYR A 1 124 ? -8.234 -17.172 1.396 1 95.38 124 TYR A C 1
ATOM 927 O O . TYR A 1 124 ? -7.723 -18.047 0.696 1 95.38 124 TYR A O 1
ATOM 935 N N . GLU A 1 125 ? -9.203 -17.375 2.193 1 96.88 125 GLU A N 1
ATOM 936 C CA . GLU A 1 125 ? -9.758 -18.719 2.338 1 96.88 125 GLU A CA 1
ATOM 937 C C . GLU A 1 125 ? -10.328 -19.219 1.015 1 96.88 125 GLU A C 1
ATOM 939 O O . GLU A 1 125 ? -10.211 -20.406 0.696 1 96.88 125 GLU A O 1
ATOM 944 N N . LEU A 1 126 ? -10.969 -18.375 0.278 1 97.75 126 LEU A N 1
ATOM 945 C CA . LEU A 1 126 ? -11.469 -18.766 -1.033 1 97.75 126 LEU A CA 1
ATOM 946 C C . LEU A 1 126 ? -10.32 -19.125 -1.971 1 97.75 126 LEU A C 1
ATOM 948 O O . LEU A 1 126 ? -10.383 -20.156 -2.658 1 97.75 126 LEU A O 1
ATOM 952 N N . ILE A 1 127 ? -9.289 -18.328 -1.993 1 97.06 127 ILE A N 1
ATOM 953 C CA . ILE A 1 127 ? -8.133 -18.594 -2.85 1 97.06 127 ILE A CA 1
ATOM 954 C C . ILE A 1 127 ? -7.465 -19.906 -2.438 1 97.06 127 ILE A C 1
ATOM 956 O O . ILE A 1 127 ? -7.121 -20.719 -3.289 1 97.06 127 ILE A O 1
ATOM 960 N N . LEU A 1 128 ? -7.316 -20.062 -1.109 1 96.19 128 LEU A N 1
ATOM 961 C CA . LEU A 1 128 ? -6.723 -21.281 -0.586 1 96.19 128 LEU A CA 1
ATOM 962 C C . LEU A 1 128 ? -7.527 -22.516 -1.015 1 96.19 128 LEU A C 1
ATOM 964 O O . LEU A 1 128 ? -6.957 -23.531 -1.406 1 96.19 128 LEU A O 1
ATOM 968 N N . GLY A 1 129 ? -8.812 -22.391 -0.945 1 96.25 129 GLY A N 1
ATOM 969 C CA . GLY A 1 129 ? -9.672 -23.484 -1.377 1 96.25 129 GLY A CA 1
ATOM 970 C C . GLY A 1 129 ? -9.453 -23.875 -2.828 1 96.25 129 GLY A C 1
ATOM 971 O O . GLY A 1 129 ? -9.508 -25.047 -3.174 1 96.25 129 GLY A O 1
ATOM 972 N N . GLU A 1 130 ? -9.18 -22.938 -3.646 1 96.06 130 GLU A N 1
ATOM 973 C CA . GLU A 1 130 ? -8.969 -23.188 -5.07 1 96.06 130 GLU A CA 1
ATOM 974 C C . GLU A 1 130 ? -7.582 -23.781 -5.324 1 96.06 130 GLU A C 1
ATOM 976 O O . GLU A 1 130 ? -7.445 -24.75 -6.074 1 96.06 130 GLU A O 1
ATOM 981 N N . VAL A 1 131 ? -6.512 -23.203 -4.715 1 94.25 131 VAL A N 1
ATOM 982 C CA . VAL A 1 131 ? -5.148 -23.531 -5.121 1 94.25 131 VAL A CA 1
ATOM 983 C C . VAL A 1 131 ? -4.609 -24.672 -4.266 1 94.25 131 VAL A C 1
ATOM 985 O O . VAL A 1 131 ? -3.684 -25.375 -4.668 1 94.25 131 VAL A O 1
ATOM 988 N N . GLY A 1 132 ? -5.043 -24.797 -3 1 93.56 132 GLY A N 1
ATOM 989 C CA . GLY A 1 132 ? -4.738 -25.938 -2.16 1 93.56 132 GLY A CA 1
ATOM 990 C C . GLY A 1 132 ? -3.438 -25.797 -1.396 1 93.56 132 GLY A C 1
ATOM 991 O O . GLY A 1 132 ? -3.129 -26.609 -0.522 1 93.56 132 GLY A O 1
ATOM 992 N N . ASP A 1 133 ? -2.607 -24.844 -1.687 1 94.5 133 ASP A N 1
ATOM 993 C CA . ASP A 1 133 ? -1.332 -24.594 -1.023 1 94.5 133 ASP A CA 1
ATOM 994 C C . ASP A 1 133 ? -1.324 -23.234 -0.345 1 94.5 133 ASP A C 1
ATOM 996 O O . ASP A 1 133 ? -1.483 -22.203 -1.007 1 94.5 133 ASP A O 1
ATOM 1000 N N . PRO A 1 134 ? -1.086 -23.156 0.96 1 93.75 134 PRO A N 1
ATOM 1001 C CA . PRO A 1 134 ? -1.171 -21.891 1.688 1 93.75 134 PRO A CA 1
ATOM 1002 C C . PRO A 1 134 ? -0.152 -20.859 1.2 1 93.75 134 PRO A C 1
ATOM 1004 O O . PRO A 1 134 ? -0.438 -19.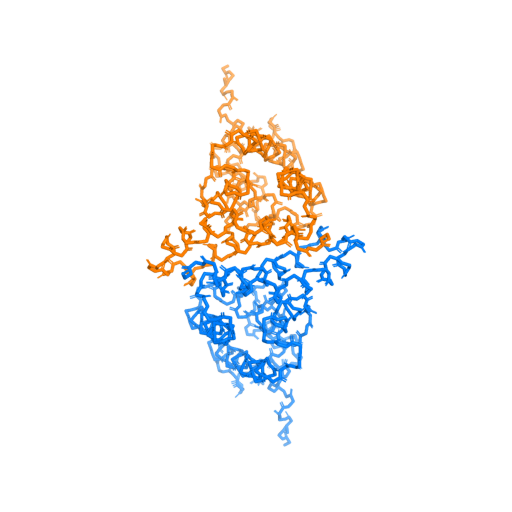672 1.19 1 93.75 134 PRO A O 1
ATOM 1007 N N . THR A 1 135 ? 1.027 -21.312 0.808 1 93.44 135 THR A N 1
ATOM 1008 C CA . THR A 1 135 ? 2.061 -20.391 0.372 1 93.44 135 THR A CA 1
ATOM 1009 C C . THR A 1 135 ? 1.702 -19.781 -0.98 1 93.44 135 THR A C 1
ATOM 1011 O O . THR A 1 135 ? 1.871 -18.578 -1.188 1 93.44 135 THR A O 1
ATOM 1014 N N . VAL A 1 136 ? 1.189 -20.625 -1.845 1 94.38 136 VAL A N 1
ATOM 1015 C CA . VAL A 1 136 ? 0.751 -20.141 -3.148 1 94.38 136 VAL A CA 1
ATOM 1016 C C . VAL A 1 136 ? -0.434 -19.188 -2.977 1 94.38 136 VAL A C 1
ATOM 1018 O O . VAL A 1 136 ? -0.499 -18.141 -3.625 1 94.38 136 VAL A O 1
ATOM 1021 N N . ALA A 1 137 ? -1.347 -19.547 -2.094 1 95.06 137 ALA A N 1
ATOM 1022 C CA . ALA A 1 137 ? -2.49 -18.688 -1.818 1 95.06 137 ALA A CA 1
ATOM 1023 C C . ALA A 1 137 ? -2.035 -17.328 -1.302 1 95.06 137 ALA A C 1
ATOM 1025 O O . ALA A 1 137 ? -2.555 -16.281 -1.723 1 95.06 137 ALA A O 1
ATOM 1026 N N . GLN A 1 138 ? -1.051 -17.312 -0.454 1 93.81 138 GLN A N 1
ATOM 1027 C CA . GLN A 1 138 ? -0.507 -16.078 0.089 1 93.81 138 GLN A CA 1
ATOM 1028 C C . GLN A 1 138 ? 0.144 -15.234 -1.006 1 93.81 138 GLN A C 1
ATOM 1030 O O . GLN A 1 138 ? -0.028 -14.008 -1.044 1 93.81 138 GLN A O 1
ATOM 1035 N N . ALA A 1 139 ? 0.89 -15.891 -1.884 1 94.62 139 ALA A N 1
ATOM 1036 C CA . ALA A 1 139 ? 1.532 -15.18 -2.988 1 94.62 139 ALA A CA 1
ATOM 1037 C C . ALA A 1 139 ? 0.498 -14.484 -3.871 1 94.62 139 ALA A C 1
ATOM 1039 O O . ALA A 1 139 ? 0.677 -13.328 -4.254 1 94.62 139 ALA A O 1
ATOM 1040 N N . ILE A 1 140 ? -0.585 -15.172 -4.117 1 95.94 140 ILE A N 1
ATOM 1041 C CA . ILE A 1 140 ? -1.646 -14.625 -4.957 1 95.94 140 ILE A CA 1
ATOM 1042 C C . ILE A 1 140 ? -2.291 -13.43 -4.258 1 95.94 140 ILE A C 1
ATOM 1044 O O . ILE A 1 140 ? -2.537 -12.398 -4.883 1 95.94 140 ILE A O 1
ATOM 1048 N N . MET A 1 141 ? -2.537 -13.562 -2.971 1 95.5 141 MET A N 1
ATOM 1049 C CA . MET A 1 141 ? -3.066 -12.445 -2.189 1 95.5 141 MET A CA 1
ATOM 1050 C C . MET A 1 141 ? -2.15 -11.227 -2.283 1 95.5 141 MET A C 1
ATOM 1052 O O . MET A 1 141 ? -2.619 -10.109 -2.506 1 95.5 141 MET A O 1
ATOM 1056 N N . LEU A 1 142 ? -0.905 -11.43 -2.158 1 94.12 142 LEU A N 1
ATOM 1057 C CA . LEU A 1 142 ? 0.068 -10.344 -2.15 1 94.12 142 LEU A CA 1
ATOM 1058 C C . LEU A 1 142 ? 0.162 -9.688 -3.525 1 94.12 142 LEU A C 1
ATOM 1060 O O . LEU A 1 142 ? 0.335 -8.477 -3.627 1 94.12 142 LEU A O 1
ATOM 1064 N N . ILE A 1 143 ? 0.069 -10.461 -4.602 1 94.75 143 ILE A N 1
ATOM 1065 C CA . ILE A 1 143 ? 0.046 -9.914 -5.953 1 94.75 143 ILE A CA 1
ATOM 1066 C C . ILE A 1 143 ? -1.134 -8.953 -6.102 1 94.75 143 ILE A C 1
ATOM 1068 O O . ILE A 1 143 ? -0.969 -7.824 -6.566 1 94.75 143 ILE A O 1
ATOM 1072 N N . GLY A 1 144 ? -2.318 -9.398 -5.664 1 94.56 144 GLY A N 1
ATOM 1073 C CA . GLY A 1 144 ? -3.486 -8.531 -5.727 1 94.56 144 GLY A CA 1
ATOM 1074 C C . GLY A 1 144 ? -3.344 -7.277 -4.887 1 94.56 144 GLY A C 1
ATOM 1075 O O . GLY A 1 144 ? -3.699 -6.184 -5.332 1 94.56 144 GLY A O 1
ATOM 1076 N N . GLU A 1 145 ? -2.799 -7.441 -3.688 1 92.19 145 GLU A N 1
ATOM 1077 C CA . GLU A 1 145 ? -2.582 -6.297 -2.807 1 92.19 145 GLU A CA 1
ATOM 1078 C C . GLU A 1 145 ? -1.553 -5.336 -3.395 1 92.19 145 GLU A C 1
ATOM 1080 O O . GLU A 1 145 ? -1.689 -4.117 -3.266 1 92.19 145 GLU A O 1
ATOM 1085 N N . GLY A 1 146 ? -0.49 -5.926 -3.957 1 92.44 146 GLY A N 1
ATOM 1086 C CA . GLY A 1 146 ? 0.49 -5.098 -4.645 1 92.44 146 GLY A CA 1
ATOM 1087 C C . GLY A 1 146 ? -0.102 -4.301 -5.793 1 92.44 146 GLY A C 1
ATOM 1088 O O . GLY A 1 146 ? 0.237 -3.129 -5.977 1 92.44 146 GLY A O 1
ATOM 1089 N N . ILE A 1 147 ? -0.958 -4.922 -6.551 1 92.19 147 ILE A N 1
ATOM 1090 C CA . ILE A 1 147 ? -1.649 -4.246 -7.645 1 92.19 147 ILE A CA 1
ATOM 1091 C C . ILE A 1 147 ? -2.48 -3.088 -7.094 1 92.19 147 ILE A C 1
ATOM 1093 O O . ILE A 1 147 ? -2.416 -1.969 -7.605 1 92.19 147 ILE A O 1
ATOM 1097 N N . TYR A 1 148 ? -3.143 -3.357 -6.023 1 90.44 148 TYR A N 1
ATOM 1098 C CA . TYR A 1 148 ? -3.986 -2.334 -5.418 1 90.44 148 TYR A CA 1
ATOM 1099 C C . TYR A 1 148 ? -3.148 -1.164 -4.914 1 90.44 148 TYR A C 1
ATOM 1101 O O . TYR A 1 148 ? -3.486 -0.002 -5.156 1 90.44 148 TYR A O 1
ATOM 1109 N N . ALA A 1 149 ? -2.107 -1.523 -4.258 1 84.38 149 ALA A N 1
ATOM 1110 C CA . ALA A 1 149 ? -1.22 -0.499 -3.713 1 84.38 149 ALA A CA 1
ATOM 1111 C C . ALA A 1 149 ? -0.598 0.337 -4.828 1 84.38 149 ALA A C 1
ATOM 1113 O O . ALA A 1 149 ? -0.417 1.548 -4.676 1 84.38 149 ALA A O 1
ATOM 1114 N N . HIS A 1 150 ? -0.252 -0.213 -5.887 1 75.81 150 HIS A N 1
ATOM 1115 C CA . HIS A 1 150 ? 0.4 0.455 -7.008 1 75.81 150 HIS A CA 1
ATOM 1116 C C . HIS A 1 150 ? -0.592 1.303 -7.797 1 75.81 150 HIS A C 1
ATOM 1118 O O . HIS A 1 150 ? -0.263 2.41 -8.227 1 75.81 150 HIS A O 1
ATOM 1124 N N . ALA A 1 151 ? -1.689 0.729 -8.008 1 64.06 151 ALA A N 1
ATOM 1125 C CA . ALA A 1 151 ? -2.705 1.398 -8.82 1 64.06 151 ALA A CA 1
ATOM 1126 C C . ALA A 1 151 ? -3.154 2.703 -8.164 1 64.06 151 ALA A C 1
ATOM 1128 O O . ALA A 1 151 ? -3.572 3.637 -8.852 1 64.06 151 ALA A O 1
ATOM 1129 N N . GLY A 1 152 ? -3 2.812 -6.918 1 60.44 152 GLY A N 1
ATOM 1130 C CA . GLY A 1 152 ? -3.391 4.023 -6.215 1 60.44 152 GLY A CA 1
ATOM 1131 C C . GLY A 1 152 ? -2.328 5.105 -6.258 1 60.44 152 GLY A C 1
ATOM 1132 O O . GLY A 1 152 ? -2.574 6.242 -5.844 1 60.44 152 GLY A O 1
ATOM 1133 N N . ARG A 1 153 ? -1.183 4.617 -6.727 1 60.34 153 ARG A N 1
ATOM 1134 C CA . ARG A 1 153 ? -0.098 5.59 -6.762 1 60.34 153 ARG A CA 1
ATOM 1135 C C . ARG A 1 153 ? -0.121 6.387 -8.062 1 60.34 153 ARG A C 1
ATOM 1137 O O . ARG A 1 153 ? -0.371 5.828 -9.133 1 60.34 153 ARG A O 1
ATOM 1144 N N . PRO A 1 154 ? -0.171 7.711 -7.973 1 50 154 PRO A N 1
ATOM 1145 C CA . PRO A 1 154 ? -0.178 8.539 -9.18 1 50 154 PRO A CA 1
ATOM 1146 C C . PRO A 1 154 ? 0.861 8.094 -10.203 1 50 154 PRO A C 1
ATOM 1148 O O . PRO A 1 154 ? 0.617 8.172 -11.414 1 50 154 PRO A O 1
ATOM 1151 N N . ALA A 1 155 ? 2.09 7.867 -9.828 1 47.12 155 ALA A N 1
ATOM 1152 C CA . ALA A 1 155 ? 3.227 7.727 -10.734 1 47.12 155 ALA A CA 1
ATOM 1153 C C . ALA A 1 155 ? 3.115 6.445 -11.555 1 47.12 155 ALA A C 1
ATOM 1155 O O . ALA A 1 155 ? 3.527 6.41 -12.719 1 47.12 155 ALA A O 1
ATOM 1156 N N . TRP A 1 156 ? 2.842 5.391 -11.023 1 48.41 156 TRP A N 1
ATOM 1157 C CA . TRP A 1 156 ? 2.955 4.09 -11.672 1 48.41 156 TRP A CA 1
ATOM 1158 C C . TRP A 1 156 ? 1.808 3.867 -12.648 1 48.41 156 TRP A C 1
ATOM 1160 O O . TRP A 1 156 ? 1.885 2.996 -13.523 1 48.41 156 TRP A O 1
ATOM 1170 N N . TRP A 1 157 ? 0.642 4.531 -12.344 1 43.59 157 TRP A N 1
ATOM 1171 C CA . TRP A 1 157 ? -0.526 4.438 -13.219 1 43.59 157 TRP A CA 1
ATOM 1172 C C . TRP A 1 157 ? -0.161 4.789 -14.656 1 43.59 157 TRP A C 1
ATOM 1174 O O . TRP A 1 157 ? -0.875 4.418 -15.594 1 43.59 157 TRP A O 1
ATOM 1184 N N . HIS A 1 158 ? 0.711 5.734 -14.75 1 45.44 158 HIS A N 1
ATOM 1185 C CA . HIS A 1 158 ? 0.868 6.18 -16.125 1 45.44 158 HIS A CA 1
ATOM 1186 C C . HIS A 1 158 ? 1.532 5.105 -16.984 1 45.44 158 HIS A C 1
ATOM 1188 O O . HIS A 1 158 ? 1.982 5.383 -18.094 1 45.44 158 HIS A O 1
ATOM 1194 N N . ASP A 1 159 ? 1.642 4.031 -16.359 1 55.81 159 ASP A N 1
ATOM 1195 C CA . ASP A 1 159 ? 2.34 3.088 -17.234 1 55.81 159 ASP A CA 1
ATOM 1196 C C . ASP A 1 159 ? 1.432 2.609 -18.359 1 55.81 159 ASP A C 1
ATOM 1198 O O . ASP A 1 159 ? 0.408 1.969 -18.109 1 55.81 159 ASP A O 1
ATOM 1202 N N . SER A 1 160 ? 1.468 3.311 -19.5 1 59.09 160 SER A N 1
ATOM 1203 C CA . SER A 1 160 ? 0.814 2.963 -20.766 1 59.09 160 SER A CA 1
ATOM 1204 C C . SER A 1 160 ? 0.719 1.45 -20.938 1 59.09 160 SER A C 1
ATOM 1206 O O . SER A 1 160 ? -0.157 0.956 -21.641 1 59.09 160 SER A O 1
ATOM 1208 N N . ASP A 1 161 ? 1.453 0.767 -20.062 1 78.88 161 ASP A N 1
ATOM 1209 C CA . ASP A 1 161 ? 1.484 -0.664 -20.359 1 78.88 161 ASP A CA 1
ATOM 1210 C C . ASP A 1 161 ? 0.875 -1.47 -19.219 1 78.88 161 ASP A C 1
ATOM 1212 O O . ASP A 1 161 ? 1.038 -2.691 -19.156 1 78.88 161 ASP A O 1
ATOM 1216 N N . PHE A 1 162 ? 0.049 -0.792 -18.391 1 82 162 PHE A N 1
ATOM 1217 C CA . PHE A 1 162 ? -0.498 -1.474 -17.234 1 82 162 PHE A CA 1
ATOM 1218 C C . PHE A 1 162 ? -1.453 -2.584 -17.656 1 82 162 PHE A C 1
ATOM 1220 O O . PHE A 1 162 ? -1.377 -3.703 -17.141 1 82 162 PHE A O 1
ATOM 1227 N N . ASP A 1 163 ? -2.32 -2.246 -18.578 1 86.62 163 ASP A N 1
ATOM 1228 C CA . ASP A 1 163 ? -3.322 -3.215 -19.016 1 86.62 163 ASP A CA 1
ATOM 1229 C C . ASP A 1 163 ? -2.662 -4.465 -19.594 1 86.62 163 ASP A C 1
ATOM 1231 O O . ASP A 1 163 ? -3.105 -5.586 -19.344 1 86.62 163 ASP A O 1
ATOM 1235 N N . ALA A 1 164 ? -1.647 -4.211 -20.359 1 88.5 164 ALA A N 1
ATOM 1236 C CA . ALA A 1 164 ? -0.934 -5.34 -20.953 1 88.5 164 ALA A CA 1
ATOM 1237 C C . ALA A 1 164 ? -0.24 -6.176 -19.875 1 88.5 164 ALA A C 1
ATOM 1239 O O . ALA A 1 164 ? -0.277 -7.406 -19.922 1 88.5 164 ALA A O 1
ATOM 1240 N N . ARG A 1 165 ? 0.33 -5.598 -18.922 1 88.19 165 ARG A N 1
ATOM 1241 C CA . ARG A 1 165 ? 1.013 -6.297 -17.828 1 88.19 165 ARG A CA 1
ATOM 1242 C C . ARG A 1 165 ? 0.022 -7.07 -16.969 1 88.19 165 ARG A C 1
ATOM 1244 O O . ARG A 1 165 ? 0.302 -8.195 -16.547 1 88.19 165 ARG A O 1
ATOM 1251 N N . LEU A 1 166 ? -1.102 -6.395 -16.766 1 92.06 166 LEU A N 1
ATOM 1252 C CA . LEU A 1 166 ? -2.135 -7.074 -16 1 92.06 166 LEU A CA 1
ATOM 1253 C C . LEU A 1 166 ? -2.629 -8.32 -16.719 1 92.06 166 LEU A C 1
ATOM 1255 O O . LEU A 1 166 ? -2.789 -9.375 -16.109 1 92.06 166 LEU A O 1
ATOM 1259 N N . ALA A 1 167 ? -2.85 -8.148 -18.016 1 93.38 167 ALA A N 1
ATOM 1260 C CA . ALA A 1 167 ? -3.311 -9.289 -18.797 1 93.38 167 ALA A CA 1
ATOM 1261 C C . ALA A 1 167 ? -2.318 -10.453 -18.719 1 93.38 167 ALA A C 1
ATOM 1263 O O . ALA A 1 167 ? -2.717 -11.609 -18.578 1 93.38 167 ALA A O 1
ATOM 1264 N N . GLN A 1 168 ? -1.07 -10.148 -18.828 1 92 168 GLN A N 1
ATOM 1265 C CA . GLN A 1 168 ? -0.034 -11.172 -18.734 1 92 168 GLN A CA 1
ATOM 1266 C C . GLN A 1 168 ? -0.007 -11.812 -17.359 1 92 168 GLN A C 1
ATOM 1268 O O . GLN A 1 168 ? 0.158 -13.031 -17.234 1 92 168 GLN A O 1
ATOM 1273 N N . LEU A 1 169 ? -0.188 -11.008 -16.328 1 93.25 169 LEU A N 1
ATOM 1274 C CA . LEU A 1 169 ? -0.217 -11.516 -14.961 1 93.25 169 LEU A CA 1
ATOM 1275 C C . LEU A 1 169 ? -1.397 -12.461 -14.758 1 93.25 169 LEU A C 1
ATOM 1277 O O . LEU A 1 169 ? -1.26 -13.508 -14.117 1 93.25 169 LEU A O 1
ATOM 1281 N N . LEU A 1 170 ? -2.516 -12.109 -15.383 1 95.25 170 LEU A N 1
ATOM 1282 C CA . LEU A 1 170 ? -3.717 -12.93 -15.234 1 95.25 170 LEU A CA 1
ATOM 1283 C C . LEU A 1 170 ? -3.537 -14.289 -15.906 1 95.25 170 LEU A C 1
ATOM 1285 O O . LEU A 1 170 ? -4.129 -15.281 -15.477 1 95.25 170 LEU A O 1
ATOM 1289 N N . GLU A 1 171 ? -2.672 -14.359 -16.859 1 93.56 171 GLU A N 1
ATOM 1290 C CA . GLU A 1 171 ? -2.35 -15.633 -17.484 1 93.56 171 GLU A CA 1
ATOM 1291 C C . GLU A 1 171 ? -1.412 -16.453 -16.609 1 93.56 171 GLU A C 1
ATOM 1293 O O . GLU A 1 171 ? -1.411 -17.688 -16.688 1 93.56 171 GLU A O 1
ATOM 1298 N N . LEU A 1 172 ? -0.648 -15.789 -15.781 1 93.06 172 LEU A N 1
ATOM 1299 C CA . LEU A 1 172 ? 0.343 -16.453 -14.945 1 93.06 172 LEU A CA 1
ATOM 1300 C C . LEU A 1 172 ? -0.308 -17.031 -13.688 1 93.06 172 LEU A C 1
ATOM 1302 O O . LEU A 1 172 ? 0.116 -18.078 -13.188 1 93.06 172 LEU A O 1
ATOM 1306 N N . VAL A 1 173 ? -1.358 -16.406 -13.203 1 93.88 173 VAL A N 1
ATOM 1307 C CA . VAL A 1 173 ? -1.947 -16.688 -11.898 1 93.88 173 VAL A CA 1
ATOM 1308 C C . VAL A 1 173 ? -2.396 -18.156 -11.844 1 93.88 173 VAL A C 1
ATOM 1310 O O . VAL A 1 173 ? -2.059 -18.875 -10.906 1 93.88 173 VAL A O 1
ATOM 1313 N N . PRO A 1 174 ? -3.043 -18.672 -12.922 1 90.06 174 PRO A N 1
ATOM 1314 C CA . PRO A 1 174 ? -3.455 -20.078 -12.867 1 90.06 174 PRO A CA 1
ATOM 1315 C C . PRO A 1 174 ? -2.268 -21.047 -12.82 1 90.06 174 PRO A C 1
ATOM 1317 O O . PRO A 1 174 ? -2.381 -22.141 -12.281 1 90.06 174 PRO A O 1
ATOM 1320 N N . LYS A 1 175 ? -1.135 -20.562 -13.266 1 90.38 175 LYS A N 1
ATOM 1321 C CA . LYS A 1 175 ? 0.045 -21.422 -13.336 1 90.38 175 LYS A CA 1
ATOM 1322 C C . LYS A 1 175 ? 0.736 -21.516 -11.977 1 90.38 175 LYS A C 1
ATOM 1324 O O . LYS A 1 175 ? 1.547 -22.422 -11.75 1 90.38 175 LYS A O 1
ATOM 1329 N N . LEU A 1 176 ? 0.415 -20.609 -11.109 1 91 176 LEU A N 1
ATOM 1330 C CA . LEU A 1 176 ? 1.031 -20.609 -9.781 1 91 176 LEU A CA 1
ATOM 1331 C C . LEU A 1 176 ? 0.616 -21.859 -8.992 1 91 176 LEU A C 1
ATOM 1333 O O . LEU A 1 176 ? 1.362 -22.328 -8.133 1 91 176 LEU A O 1
ATOM 1337 N N . LYS A 1 177 ? -0.601 -22.328 -9.297 1 85.56 177 LYS A N 1
ATOM 1338 C CA . LYS A 1 177 ? -1.084 -23.5 -8.586 1 85.56 177 LYS A CA 1
ATOM 1339 C C . LYS A 1 177 ? -0.162 -24.703 -8.805 1 85.56 177 LYS A C 1
ATOM 1341 O O . LYS A 1 177 ? -0.08 -25.594 -7.961 1 85.56 177 LYS A O 1
ATOM 1346 N N . LYS A 1 178 ? 0.508 -24.703 -9.891 1 82.44 178 LYS A N 1
ATOM 1347 C CA . LYS A 1 178 ? 1.417 -25.797 -10.227 1 82.44 178 LYS A CA 1
ATOM 1348 C C . LYS A 1 178 ? 2.619 -25.812 -9.289 1 82.44 178 LYS A C 1
ATOM 1350 O O . LYS A 1 178 ? 3.291 -26.844 -9.148 1 82.44 178 LYS A O 1
ATOM 1355 N N . LEU A 1 179 ? 2.949 -24.703 -8.727 1 80.31 179 LEU A N 1
ATOM 1356 C CA . LEU A 1 179 ? 4.082 -24.609 -7.816 1 80.31 179 LEU A CA 1
ATOM 1357 C C . LEU A 1 179 ? 3.775 -25.297 -6.492 1 80.31 179 LEU A C 1
ATOM 1359 O O . LEU A 1 179 ? 4.688 -25.719 -5.777 1 80.31 179 LEU A O 1
ATOM 1363 N N . GLY A 1 180 ? 2.543 -25.266 -6.07 1 66.25 180 GLY A N 1
ATOM 1364 C CA . GLY A 1 180 ? 2.133 -25.984 -4.879 1 66.25 180 GLY A CA 1
ATOM 1365 C C . GLY A 1 180 ? 2.305 -27.5 -5.004 1 66.25 180 GLY A C 1
ATOM 1366 O O . GLY A 1 180 ? 2.545 -28.188 -4.008 1 66.25 180 GLY A O 1
ATOM 1367 N N . ASP A 1 181 ? 2.174 -27.984 -6.211 1 60.62 181 ASP A N 1
ATOM 1368 C CA . ASP A 1 181 ? 2.342 -29.406 -6.492 1 60.62 181 ASP A CA 1
ATOM 1369 C C . ASP A 1 181 ? 3.803 -29.828 -6.348 1 60.62 181 ASP A C 1
ATOM 1371 O O . ASP A 1 181 ? 4.09 -30.984 -6.027 1 60.62 181 ASP A O 1
ATOM 1375 N N . PHE A 1 182 ? 4.672 -28.906 -6.457 1 49.66 182 PHE A N 1
ATOM 1376 C CA . PHE A 1 182 ? 6.09 -29.25 -6.367 1 49.66 182 PHE A CA 1
ATOM 1377 C C . PHE A 1 182 ? 6.543 -29.297 -4.914 1 49.66 182 PHE A C 1
ATOM 1379 O O . PHE A 1 182 ? 7.582 -29.875 -4.602 1 49.66 182 PHE A O 1
ATOM 1386 N N . ASN A 1 183 ? 5.891 -28.625 -4.055 1 47.94 183 ASN A N 1
ATOM 1387 C CA . ASN A 1 183 ? 6.238 -28.609 -2.637 1 47.94 183 ASN A CA 1
ATOM 1388 C C . ASN A 1 183 ? 5.656 -29.828 -1.909 1 47.94 183 ASN A C 1
ATOM 1390 O O . ASN A 1 183 ? 5.797 -29.953 -0.69 1 47.94 183 ASN A O 1
ATOM 1394 N N . GLN A 1 184 ? 4.789 -30.625 -2.523 1 40.78 184 GLN A N 1
ATOM 1395 C CA . GLN A 1 184 ? 4.434 -31.906 -1.946 1 40.78 184 GLN A CA 1
ATOM 1396 C C . GLN A 1 184 ? 5.449 -33 -2.326 1 40.78 184 GLN A C 1
ATOM 1398 O O . GLN A 1 184 ? 6.02 -32.938 -3.418 1 40.78 184 GLN A O 1
ATOM 1403 N N . MET B 1 1 ? 32.938 28.953 14.656 1 34.12 1 MET B N 1
ATOM 1404 C CA . MET B 1 1 ? 32.656 27.625 15.203 1 34.12 1 MET B CA 1
ATOM 1405 C C . MET B 1 1 ? 31.719 26.844 14.305 1 34.12 1 MET B C 1
ATOM 1407 O O . MET B 1 1 ? 30.531 27.172 14.211 1 34.12 1 MET B O 1
ATOM 1411 N N . ALA B 1 2 ? 32.031 26.375 13.195 1 38.47 2 ALA B N 1
ATOM 1412 C CA . ALA B 1 2 ? 31.281 25.719 12.141 1 38.47 2 ALA B CA 1
ATOM 1413 C C . ALA B 1 2 ? 30.438 24.578 12.703 1 38.47 2 ALA B C 1
ATOM 1415 O O . ALA B 1 2 ? 30.969 23.547 13.133 1 38.47 2 ALA B O 1
ATOM 1416 N N . ARG B 1 3 ? 29.469 24.609 13.5 1 46.06 3 ARG B N 1
ATOM 1417 C CA . ARG B 1 3 ? 28.594 23.734 14.273 1 46.06 3 ARG B CA 1
ATOM 1418 C C . ARG B 1 3 ? 27.922 22.703 13.383 1 46.06 3 ARG B C 1
ATOM 1420 O O . ARG B 1 3 ? 26.812 22.938 12.883 1 46.06 3 ARG B O 1
ATOM 1427 N N . PRO B 1 4 ? 28.453 22 12.289 1 49.81 4 PRO B N 1
ATOM 1428 C CA . PRO B 1 4 ? 28.594 21.672 10.867 1 49.81 4 PRO B CA 1
ATOM 1429 C C . PRO B 1 4 ? 27.672 20.547 10.43 1 49.81 4 PRO B C 1
ATOM 1431 O O . PRO B 1 4 ? 26.859 20.719 9.523 1 49.81 4 PRO B O 1
ATOM 1434 N N . PRO B 1 5 ? 28.25 19.453 9.961 1 57.44 5 PRO B N 1
ATOM 1435 C CA . PRO B 1 5 ? 27.688 18.297 9.266 1 57.44 5 PRO B CA 1
ATOM 1436 C C . PRO B 1 5 ? 26.547 17.625 10.047 1 57.44 5 PRO B C 1
ATOM 1438 O O . PRO B 1 5 ? 25.578 17.156 9.453 1 57.44 5 PRO B O 1
ATOM 1441 N N . LEU B 1 6 ? 26.453 17.859 11.312 1 80.31 6 LEU B N 1
ATOM 1442 C CA . LEU B 1 6 ? 25.516 17.234 12.227 1 80.31 6 LEU B CA 1
ATOM 1443 C C . LEU B 1 6 ? 24.156 17.938 12.18 1 80.31 6 LEU B C 1
ATOM 1445 O O . LEU B 1 6 ? 23.125 17.281 12.211 1 80.31 6 LEU B O 1
ATOM 1449 N N . ALA B 1 7 ? 24.25 19.359 11.891 1 86.06 7 ALA B N 1
ATOM 1450 C CA . ALA B 1 7 ? 22.984 20.094 11.891 1 86.06 7 ALA B CA 1
ATOM 1451 C C . ALA B 1 7 ? 22.172 19.781 10.633 1 86.06 7 ALA B C 1
ATOM 1453 O O . ALA B 1 7 ? 20.953 19.594 10.711 1 86.06 7 ALA B O 1
ATOM 1454 N N . LYS B 1 8 ? 22.922 19.766 9.562 1 93.69 8 LYS B N 1
ATOM 1455 C CA . LYS B 1 8 ? 22.25 19.469 8.305 1 93.69 8 LYS B CA 1
ATOM 1456 C C . LYS B 1 8 ? 21.547 18.109 8.359 1 93.69 8 LYS B C 1
ATOM 1458 O O . LYS B 1 8 ? 20.391 17.984 7.953 1 93.69 8 LYS B O 1
ATOM 1463 N N . ALA B 1 9 ? 22.266 17.172 8.875 1 94.25 9 ALA B N 1
ATOM 1464 C CA . ALA B 1 9 ? 21.719 15.82 9 1 94.25 9 ALA B CA 1
ATOM 1465 C C . ALA B 1 9 ? 20.547 15.805 9.969 1 94.25 9 ALA B C 1
ATOM 1467 O O . ALA B 1 9 ? 19.547 15.117 9.734 1 94.25 9 ALA B O 1
ATOM 1468 N N . LYS B 1 10 ? 20.609 16.5 10.969 1 95.31 10 LYS B N 1
ATOM 1469 C CA . LYS B 1 10 ? 19.547 16.594 11.961 1 95.31 10 LYS B CA 1
ATOM 1470 C C . LYS B 1 10 ? 18.281 17.203 11.352 1 95.31 10 LYS B C 1
ATOM 1472 O O . LYS B 1 10 ? 17.172 16.75 11.648 1 95.31 10 LYS B O 1
ATOM 1477 N N . ILE B 1 11 ? 18.5 18.203 10.586 1 96.75 11 ILE B N 1
ATOM 1478 C CA . ILE B 1 11 ? 17.375 18.875 9.945 1 96.75 11 ILE B CA 1
ATOM 1479 C C . ILE B 1 11 ? 16.688 17.922 8.977 1 96.75 11 ILE B C 1
ATOM 1481 O O . ILE B 1 11 ? 15.461 17.812 8.961 1 96.75 11 ILE B O 1
ATOM 1485 N N . LEU B 1 12 ? 17.516 17.219 8.242 1 96.94 12 LEU B N 1
ATOM 1486 C CA . LEU B 1 12 ? 16.969 16.266 7.289 1 96.94 12 LEU B CA 1
ATOM 1487 C C . LEU B 1 12 ? 16.188 15.18 8.008 1 96.94 12 LEU B C 1
ATOM 1489 O O . LEU B 1 12 ? 15.07 14.828 7.59 1 96.94 12 LEU B O 1
ATOM 1493 N N . ASP B 1 13 ? 16.734 14.711 9.062 1 97 13 ASP B N 1
ATOM 1494 C CA . ASP B 1 13 ? 16.094 13.672 9.859 1 97 13 ASP B CA 1
ATOM 1495 C C . ASP B 1 13 ? 14.758 14.156 10.422 1 97 13 ASP B C 1
ATOM 1497 O O . ASP B 1 13 ? 13.773 13.422 10.438 1 97 13 ASP B O 1
ATOM 1501 N N . ALA B 1 14 ? 14.734 15.328 10.852 1 97.69 14 ALA B N 1
ATOM 1502 C CA . ALA B 1 14 ? 13.523 15.93 11.398 1 97.69 14 ALA B CA 1
ATOM 1503 C C . ALA B 1 14 ? 12.445 16.062 10.328 1 97.69 14 ALA B C 1
ATOM 1505 O O . ALA B 1 14 ? 11.273 15.773 10.586 1 97.69 14 ALA B O 1
ATOM 1506 N N . TYR B 1 15 ? 12.914 16.531 9.195 1 98.12 15 TYR B N 1
ATOM 1507 C CA . TYR B 1 15 ? 11.969 16.688 8.094 1 98.12 15 TYR B CA 1
ATOM 1508 C C . TYR B 1 15 ? 11.375 15.344 7.691 1 98.12 15 TYR B C 1
ATOM 1510 O O . TYR B 1 15 ? 10.164 15.227 7.5 1 98.12 15 TYR B O 1
ATOM 1518 N N . VAL B 1 16 ? 12.156 14.344 7.594 1 98.12 16 VAL B N 1
ATOM 1519 C CA . VAL B 1 16 ? 11.711 12.992 7.258 1 98.12 16 VAL B CA 1
ATOM 1520 C C . VAL B 1 16 ? 10.711 12.508 8.297 1 98.12 16 VAL B C 1
ATOM 1522 O O . VAL B 1 16 ? 9.641 11.992 7.949 1 98.12 16 VAL B O 1
ATOM 1525 N N . ALA B 1 17 ? 11.039 12.695 9.508 1 97.44 17 ALA B N 1
ATOM 1526 C CA . ALA B 1 17 ? 10.156 12.266 10.586 1 97.44 17 ALA B CA 1
ATOM 1527 C C . ALA B 1 17 ? 8.797 12.961 10.492 1 97.44 17 ALA B C 1
ATOM 1529 O O . ALA B 1 17 ? 7.754 12.32 10.641 1 97.44 17 ALA B O 1
ATOM 1530 N N . LEU B 1 18 ? 8.797 14.234 10.211 1 97.06 18 LEU B N 1
ATOM 1531 C CA . LEU B 1 18 ? 7.559 15 10.102 1 97.06 18 LEU B CA 1
ATOM 1532 C C . LEU B 1 18 ? 6.727 14.523 8.922 1 97.06 18 LEU B C 1
ATOM 1534 O O . LEU B 1 18 ? 5.508 14.375 9.031 1 97.06 18 LEU B O 1
ATOM 1538 N N . LEU B 1 19 ? 7.41 14.336 7.816 1 96.44 19 LEU B N 1
ATOM 1539 C CA . LEU B 1 19 ? 6.711 13.836 6.641 1 96.44 19 LEU B CA 1
ATOM 1540 C C . LEU B 1 19 ? 6.023 12.508 6.938 1 96.44 19 LEU B C 1
ATOM 1542 O O . LEU B 1 19 ? 4.855 12.32 6.594 1 96.44 19 LEU B O 1
ATOM 1546 N N . CYS B 1 20 ? 6.742 11.625 7.578 1 94.25 20 CYS B N 1
ATOM 1547 C CA . CYS B 1 20 ? 6.227 10.289 7.867 1 94.25 20 CYS B CA 1
ATOM 1548 C C . CYS B 1 20 ? 5.078 10.359 8.867 1 94.25 20 CYS B C 1
ATOM 1550 O O . CYS B 1 20 ? 4.062 9.68 8.703 1 94.25 20 CYS B O 1
ATOM 1552 N N . ASP B 1 21 ? 5.246 11.211 9.852 1 91.12 21 ASP B N 1
ATOM 1553 C CA . ASP B 1 21 ? 4.312 11.227 10.977 1 91.12 21 ASP B CA 1
ATOM 1554 C C . ASP B 1 21 ? 3.082 12.07 10.656 1 91.12 21 ASP B C 1
ATOM 1556 O O . ASP B 1 21 ? 1.964 11.711 11.031 1 91.12 21 ASP B O 1
ATOM 1560 N N . GLU B 1 22 ? 3.307 13.219 9.875 1 89.38 22 GLU B N 1
ATOM 1561 C CA . GLU B 1 22 ? 2.248 14.219 9.812 1 89.38 22 GLU B CA 1
ATOM 1562 C C . GLU B 1 22 ? 1.937 14.602 8.367 1 89.38 22 GLU B C 1
ATOM 1564 O O . GLU B 1 22 ? 0.906 15.219 8.086 1 89.38 22 GLU B O 1
ATOM 1569 N N . GLY B 1 23 ? 2.795 14.25 7.473 1 92.5 23 GLY B N 1
ATOM 1570 C CA . GLY B 1 23 ? 2.553 14.57 6.074 1 92.5 23 GLY B CA 1
ATOM 1571 C C . GLY B 1 23 ? 3.195 15.875 5.641 1 92.5 23 GLY B C 1
ATOM 1572 O O . GLY B 1 23 ? 3.781 16.594 6.457 1 92.5 23 GLY B O 1
ATOM 1573 N N . GLU B 1 24 ? 3.078 16.156 4.387 1 92.81 24 GLU B N 1
ATOM 1574 C CA . GLU B 1 24 ? 3.795 17.266 3.752 1 92.81 24 GLU B CA 1
ATOM 1575 C C . GLU B 1 24 ? 3.271 18.609 4.234 1 92.81 24 GLU B C 1
ATOM 1577 O O . GLU B 1 24 ? 4.051 19.547 4.469 1 92.81 24 GLU B O 1
ATOM 1582 N N . ARG B 1 25 ? 2.008 18.734 4.398 1 89.94 25 ARG B N 1
ATOM 1583 C CA . ARG B 1 25 ? 1.415 20.016 4.785 1 89.94 25 ARG B CA 1
ATOM 1584 C C . ARG B 1 25 ? 1.88 20.438 6.176 1 89.94 25 ARG B C 1
ATOM 1586 O O . ARG B 1 25 ? 2.137 21.625 6.414 1 89.94 25 ARG B O 1
ATOM 1593 N N . ALA B 1 26 ? 2.078 19.531 6.98 1 92.31 26 ALA B N 1
ATOM 1594 C CA . ALA B 1 26 ? 2.471 19.812 8.359 1 92.31 26 ALA B CA 1
ATOM 1595 C C . ALA B 1 26 ? 3.979 20.016 8.477 1 92.31 26 ALA B C 1
ATOM 1597 O O . ALA B 1 26 ? 4.457 20.641 9.422 1 92.31 26 ALA B O 1
ATOM 1598 N N . ALA B 1 27 ? 4.695 19.484 7.559 1 96.81 27 ALA B N 1
ATOM 1599 C CA . ALA B 1 27 ? 6.152 19.531 7.594 1 96.81 27 ALA B CA 1
ATOM 1600 C C . ALA B 1 27 ? 6.66 20.891 7.09 1 96.81 27 ALA B C 1
ATOM 1602 O O . ALA B 1 27 ? 7.367 20.953 6.082 1 96.81 27 ALA B O 1
ATOM 1603 N N . THR B 1 28 ? 6.418 21.922 7.887 1 96.44 28 THR B N 1
ATOM 1604 C CA . THR B 1 28 ? 6.855 23.281 7.531 1 96.44 28 THR B CA 1
ATOM 1605 C C . THR B 1 28 ? 8.305 23.5 7.945 1 96.44 28 THR B C 1
ATOM 1607 O O . THR B 1 28 ? 8.867 22.719 8.711 1 96.44 28 THR B O 1
ATOM 1610 N N . MET B 1 29 ? 8.805 24.609 7.402 1 97.38 29 MET B N 1
ATOM 1611 C CA . MET B 1 29 ? 10.156 25 7.793 1 97.38 29 MET B CA 1
ATOM 1612 C C . MET B 1 29 ? 10.242 25.234 9.297 1 97.38 29 MET B C 1
ATOM 1614 O O . MET B 1 29 ? 11.188 24.781 9.953 1 97.38 29 MET B O 1
ATOM 1618 N N . ASP B 1 30 ? 9.227 25.875 9.844 1 97.44 30 ASP B N 1
ATOM 1619 C CA . ASP B 1 30 ? 9.195 26.156 11.281 1 97.44 30 ASP B CA 1
ATOM 1620 C C . ASP B 1 30 ? 9.094 24.875 12.094 1 97.44 30 ASP B C 1
ATOM 1622 O O . ASP B 1 30 ? 9.82 24.688 13.07 1 97.44 30 ASP B O 1
ATOM 1626 N N . ALA B 1 31 ? 8.258 23.984 11.695 1 97.69 31 ALA B N 1
ATOM 1627 C CA . ALA B 1 31 ? 8.086 22.719 12.406 1 97.69 31 ALA B CA 1
ATOM 1628 C C . ALA B 1 31 ? 9.359 21.891 12.336 1 97.69 31 ALA B C 1
ATOM 1630 O O . ALA B 1 31 ? 9.727 21.234 13.312 1 97.69 31 ALA B O 1
ATOM 1631 N N . THR B 1 32 ? 9.969 21.906 11.18 1 98 32 THR B N 1
ATOM 1632 C CA . THR B 1 32 ? 11.203 21.141 10.984 1 98 32 THR B CA 1
ATOM 1633 C C . THR B 1 32 ? 12.32 21.688 11.867 1 98 32 THR B C 1
ATOM 1635 O O . THR B 1 32 ? 13.031 20.922 12.523 1 98 32 THR B O 1
ATOM 1638 N N . ALA B 1 33 ? 12.438 23 11.891 1 97.69 33 ALA B N 1
ATOM 1639 C CA . ALA B 1 33 ? 13.445 23.625 12.742 1 97.69 33 ALA B CA 1
ATOM 1640 C C . ALA B 1 33 ? 13.227 23.266 14.203 1 97.69 33 ALA B C 1
ATOM 1642 O O . ALA B 1 33 ? 14.172 22.891 14.906 1 97.69 33 ALA B O 1
ATOM 1643 N N . ALA B 1 34 ? 11.992 23.359 14.617 1 97.56 34 ALA B N 1
ATOM 1644 C CA . ALA B 1 34 ? 11.633 23.047 16 1 97.56 34 ALA B CA 1
ATOM 1645 C C . ALA B 1 34 ? 11.969 21.594 16.344 1 97.56 34 ALA B C 1
ATOM 1647 O O . ALA B 1 34 ? 12.586 21.328 17.375 1 97.56 34 ALA B O 1
ATOM 1648 N N . ARG B 1 35 ? 11.672 20.703 15.477 1 96.62 35 ARG B N 1
ATOM 1649 C CA . ARG B 1 35 ? 11.922 19.281 15.711 1 96.62 35 ARG B CA 1
ATOM 1650 C C . ARG B 1 35 ? 13.414 18.984 15.711 1 96.62 35 ARG B C 1
ATOM 1652 O O . ARG B 1 35 ? 13.883 18.109 16.438 1 96.62 35 ARG B O 1
ATOM 1659 N N . ALA B 1 36 ? 14.102 19.672 14.898 1 96.88 36 ALA B N 1
ATOM 1660 C CA . ALA B 1 36 ? 15.539 19.484 14.797 1 96.88 36 ALA B CA 1
ATOM 1661 C C . ALA B 1 36 ? 16.266 20.203 15.922 1 96.88 36 ALA B C 1
ATOM 1663 O O . ALA B 1 36 ? 17.484 20.047 16.094 1 96.88 36 ALA B O 1
ATOM 1664 N N . GLU B 1 37 ? 15.516 21.031 16.656 1 96.62 37 GLU B N 1
ATOM 1665 C CA . GLU B 1 37 ? 16.078 21.828 17.734 1 96.62 37 GLU B CA 1
ATOM 1666 C C . GLU B 1 37 ? 17.172 22.766 17.219 1 96.62 37 GLU B C 1
ATOM 1668 O O . GLU B 1 37 ? 18.266 22.828 17.781 1 96.62 37 GLU B O 1
ATOM 1673 N N . VAL B 1 38 ? 16.891 23.422 16.125 1 95.69 38 VAL B N 1
ATOM 1674 C CA . VAL B 1 38 ? 17.734 24.484 15.562 1 95.69 38 VAL B CA 1
ATOM 1675 C C . VAL B 1 38 ? 16.891 25.734 15.312 1 95.69 38 VAL B C 1
ATOM 1677 O O . VAL B 1 38 ? 15.656 25.656 15.281 1 95.69 38 VAL B O 1
ATOM 1680 N N . SER B 1 39 ? 17.594 26.812 15.219 1 94.5 39 SER B N 1
ATOM 1681 C CA . SER B 1 39 ? 16.875 28.031 14.883 1 94.5 39 SER B CA 1
ATOM 1682 C C . SER B 1 39 ? 16.406 28.016 13.43 1 94.5 39 SER B C 1
ATOM 1684 O O . SER B 1 39 ? 16.938 27.266 12.609 1 94.5 39 SER B O 1
ATOM 1686 N N . LYS B 1 40 ? 15.344 28.781 13.133 1 94.06 40 LYS B N 1
ATOM 1687 C CA . LYS B 1 40 ? 14.898 28.922 11.758 1 94.06 40 LYS B CA 1
ATOM 1688 C C . LYS B 1 40 ? 16.031 29.406 10.859 1 94.06 40 LYS B C 1
ATOM 1690 O O . LYS B 1 40 ? 16.188 28.938 9.727 1 94.06 40 LYS B O 1
ATOM 1695 N N . GLY B 1 41 ? 16.781 30.359 11.414 1 93.75 41 GLY B N 1
ATOM 1696 C CA . GLY B 1 41 ? 17.953 30.844 10.68 1 93.75 41 GLY B CA 1
ATOM 1697 C C . GLY B 1 41 ? 18.969 29.75 10.406 1 93.75 41 GLY B C 1
ATOM 1698 O O . GLY B 1 41 ? 19.531 29.688 9.305 1 93.75 41 GLY B O 1
ATOM 1699 N N . GLY B 1 42 ? 19.172 28.953 11.367 1 93.94 42 GLY B N 1
ATOM 1700 C CA . GLY B 1 42 ? 20.062 27.812 11.195 1 93.94 42 GLY B CA 1
ATOM 1701 C C . GLY B 1 42 ? 19.609 26.859 10.117 1 93.94 42 GLY B C 1
ATOM 1702 O O . GLY B 1 42 ? 20.406 26.344 9.344 1 93.94 42 GLY B O 1
ATOM 1703 N N . LEU B 1 43 ? 18.297 26.531 10.102 1 96.5 43 LEU B N 1
ATOM 1704 C CA . LEU B 1 43 ? 17.734 25.688 9.055 1 96.5 43 LEU B CA 1
ATOM 1705 C C . LEU B 1 43 ? 17.922 26.312 7.68 1 96.5 43 LEU B C 1
ATOM 1707 O O . LEU B 1 43 ? 18.344 25.641 6.734 1 96.5 43 LEU B O 1
ATOM 1711 N N . LEU B 1 44 ? 17.656 27.656 7.602 1 95.81 44 LEU B N 1
ATOM 1712 C CA . LEU B 1 44 ? 17.672 28.359 6.324 1 95.81 44 LEU B CA 1
ATOM 1713 C C . LEU B 1 44 ? 19.094 28.469 5.789 1 95.81 44 LEU B C 1
ATOM 1715 O O . LEU B 1 44 ? 19.297 28.609 4.578 1 95.81 44 LEU B O 1
ATOM 1719 N N . TYR B 1 45 ? 20.016 28.406 6.68 1 95.38 45 TYR B N 1
ATOM 1720 C CA . TYR B 1 45 ? 21.422 28.391 6.27 1 95.38 45 TYR B CA 1
ATOM 1721 C C . TYR B 1 45 ? 21.719 27.172 5.406 1 95.38 45 TYR B C 1
ATOM 1723 O O . TYR B 1 45 ? 22.453 27.266 4.426 1 95.38 45 TYR B O 1
ATOM 1731 N N . HIS B 1 46 ? 21.141 26.078 5.715 1 95.5 46 HIS B N 1
ATOM 1732 C CA . HIS B 1 46 ? 21.406 24.812 5.012 1 95.5 46 HIS B CA 1
ATOM 1733 C C . HIS B 1 46 ? 20.391 24.594 3.893 1 95.5 46 HIS B C 1
ATOM 1735 O O . HIS B 1 46 ? 20.734 24.078 2.832 1 95.5 46 HIS B O 1
ATOM 1741 N N . PHE B 1 47 ? 19.125 24.969 4.203 1 97.12 47 PHE B N 1
ATOM 1742 C CA . PHE B 1 47 ? 18.031 24.766 3.266 1 97.12 47 PHE B CA 1
ATOM 1743 C C . PHE B 1 47 ? 17.188 26.031 3.133 1 97.12 47 PHE B C 1
ATOM 1745 O O . PHE B 1 47 ? 16.328 26.297 3.965 1 97.12 47 PHE B O 1
ATOM 1752 N N . ALA B 1 48 ? 17.281 26.625 2.025 1 95.56 48 ALA B N 1
ATOM 1753 C CA . ALA B 1 48 ? 16.734 27.969 1.843 1 95.56 48 ALA B CA 1
ATOM 1754 C C . ALA B 1 48 ? 15.227 27.938 1.641 1 95.56 48 ALA B C 1
ATOM 1756 O O . ALA B 1 48 ? 14.555 28.969 1.728 1 95.56 48 ALA B O 1
ATOM 1757 N N . SER B 1 49 ? 14.789 26.734 1.317 1 95.88 49 SER B N 1
ATOM 1758 C CA . SER B 1 49 ? 13.359 26.609 1.037 1 95.88 49 SER B CA 1
ATOM 1759 C C . SER B 1 49 ? 12.852 25.203 1.321 1 95.88 49 SER B C 1
ATOM 1761 O O . SER B 1 49 ? 13.648 24.281 1.481 1 95.88 49 SER B O 1
ATOM 1763 N N . LYS B 1 50 ? 11.586 25.094 1.345 1 95.12 50 LYS B N 1
ATOM 1764 C CA . LYS B 1 50 ? 10.953 23.781 1.479 1 95.12 50 LYS B CA 1
ATOM 1765 C C . LYS B 1 50 ? 11.305 22.875 0.301 1 95.12 50 LYS B C 1
ATOM 1767 O O . LYS B 1 50 ? 11.484 21.672 0.471 1 95.12 50 LYS B O 1
ATOM 1772 N N . GLU B 1 51 ? 11.414 23.484 -0.812 1 96.38 51 GLU B N 1
ATOM 1773 C CA . GLU B 1 51 ? 11.781 22.734 -2.014 1 96.38 51 GLU B CA 1
ATOM 1774 C C . GLU B 1 51 ? 13.195 22.172 -1.908 1 96.38 51 GLU B C 1
ATOM 1776 O O . GLU B 1 51 ? 13.445 21.031 -2.295 1 96.38 51 GLU B O 1
ATOM 1781 N N . ALA B 1 52 ? 14.016 22.984 -1.393 1 97.12 52 ALA B N 1
ATOM 1782 C CA . ALA B 1 52 ? 15.391 22.531 -1.204 1 97.12 52 ALA B CA 1
ATOM 1783 C C . ALA B 1 52 ? 15.453 21.359 -0.223 1 97.12 52 ALA B C 1
ATOM 1785 O O . ALA B 1 52 ? 16.219 20.422 -0.418 1 97.12 52 ALA B O 1
ATOM 1786 N N . LEU B 1 53 ? 14.695 21.453 0.794 1 96.94 53 LEU B N 1
ATOM 1787 C CA . LEU B 1 53 ? 14.609 20.375 1.779 1 96.94 53 LEU B CA 1
ATOM 1788 C C . LEU B 1 53 ? 14.062 19.109 1.147 1 96.94 53 LEU B C 1
ATOM 1790 O O . LEU B 1 53 ? 14.625 18.031 1.336 1 96.94 53 LEU B O 1
ATOM 1794 N N . ALA B 1 54 ? 13.039 19.234 0.406 1 98.06 54 ALA B N 1
ATOM 1795 C CA . ALA B 1 54 ? 12.43 18.094 -0.285 1 98.06 54 ALA B CA 1
ATOM 1796 C C . ALA B 1 54 ? 13.43 17.438 -1.237 1 98.06 54 ALA B C 1
ATOM 1798 O O . ALA B 1 54 ? 13.555 16.203 -1.264 1 98.06 54 ALA B O 1
ATOM 1799 N N . GLN B 1 55 ? 14.109 18.25 -1.941 1 98.25 55 GLN B N 1
ATOM 1800 C CA . GLN B 1 55 ? 15.086 17.734 -2.893 1 98.25 55 GLN B CA 1
ATOM 1801 C C . GLN B 1 55 ? 16.203 16.969 -2.178 1 98.25 55 GLN B C 1
ATOM 1803 O O . GLN B 1 55 ? 16.688 15.961 -2.682 1 98.25 55 GLN B O 1
ATOM 1808 N N . ALA B 1 56 ? 16.547 17.5 -1.083 1 98.12 56 ALA B N 1
ATOM 1809 C CA . ALA B 1 56 ? 17.594 16.844 -0.314 1 98.12 56 ALA B CA 1
ATOM 1810 C C . ALA B 1 56 ? 17.141 15.469 0.169 1 98.12 56 ALA B C 1
ATOM 1812 O O . ALA B 1 56 ? 17.906 14.508 0.115 1 98.12 56 ALA B O 1
ATOM 1813 N N . VAL B 1 57 ? 15.953 15.352 0.624 1 98.38 57 VAL B N 1
ATOM 1814 C CA . VAL B 1 57 ? 15.406 14.078 1.095 1 98.38 57 VAL B CA 1
ATOM 1815 C C . VAL B 1 57 ? 15.281 13.109 -0.074 1 98.38 57 VAL B C 1
ATOM 1817 O O . VAL B 1 57 ? 15.625 11.93 0.053 1 98.38 57 VAL B O 1
ATOM 1820 N N . ILE B 1 58 ? 14.82 13.57 -1.193 1 98.44 58 ILE B N 1
ATOM 1821 C CA . ILE B 1 58 ? 14.695 12.75 -2.393 1 98.44 58 ILE B CA 1
ATOM 1822 C C . ILE B 1 58 ? 16.062 12.219 -2.797 1 98.44 58 ILE B C 1
ATOM 1824 O O . ILE B 1 58 ? 16.219 11.023 -3.062 1 98.44 58 ILE B O 1
ATOM 1828 N N . GLY B 1 59 ? 17.016 13.141 -2.836 1 98.56 59 GLY B N 1
ATOM 1829 C CA . GLY B 1 59 ? 18.375 12.734 -3.178 1 98.56 59 GLY B CA 1
ATOM 1830 C C . GLY B 1 59 ? 18.938 11.695 -2.229 1 98.56 59 GLY B C 1
ATOM 1831 O O . GLY B 1 59 ? 19.562 10.727 -2.664 1 98.56 59 GLY B O 1
ATOM 1832 N N . ALA B 1 60 ? 18.75 11.898 -0.96 1 98.19 60 ALA B N 1
ATOM 1833 C CA . ALA B 1 60 ? 19.219 10.938 0.037 1 98.19 60 ALA B CA 1
ATOM 1834 C C . ALA B 1 60 ? 18.547 9.586 -0.147 1 98.19 60 ALA B C 1
ATOM 1836 O O . ALA B 1 60 ? 19.188 8.539 -0.024 1 98.19 60 ALA B O 1
ATOM 1837 N N . CYS B 1 61 ? 17.312 9.57 -0.44 1 98.38 61 CYS B N 1
ATOM 1838 C CA . CYS B 1 61 ? 16.562 8.344 -0.7 1 98.38 61 CYS B CA 1
ATOM 1839 C C . CYS B 1 61 ? 17.125 7.605 -1.905 1 98.38 61 CYS B C 1
ATOM 1841 O O . CYS B 1 61 ? 17.297 6.383 -1.872 1 98.38 61 CYS B O 1
ATOM 1843 N N . GLU B 1 62 ? 17.406 8.352 -2.926 1 98.44 62 GLU B N 1
ATOM 1844 C CA . GLU B 1 62 ? 17.969 7.762 -4.133 1 98.44 62 GLU B CA 1
ATOM 1845 C C . GLU B 1 62 ? 19.312 7.113 -3.848 1 98.44 62 GLU B C 1
ATOM 1847 O O . GLU B 1 62 ? 19.641 6.059 -4.398 1 98.44 62 GLU B O 1
ATOM 1852 N N . GLU B 1 63 ? 20.062 7.785 -3.018 1 98.5 63 GLU B N 1
ATOM 1853 C CA . GLU B 1 63 ? 21.359 7.219 -2.645 1 98.5 63 GLU B CA 1
ATOM 1854 C C . GLU B 1 63 ? 21.188 5.91 -1.88 1 98.5 63 GLU B C 1
ATOM 1856 O O . GLU B 1 63 ? 21.891 4.934 -2.139 1 98.5 63 GLU B O 1
ATOM 1861 N N . LEU B 1 64 ? 20.297 5.902 -0.972 1 98.31 64 LEU B N 1
ATOM 1862 C CA . LEU B 1 64 ? 20 4.691 -0.216 1 98.31 64 LEU B CA 1
ATOM 1863 C C . LEU B 1 64 ? 19.484 3.59 -1.135 1 98.31 64 LEU B C 1
ATOM 1865 O O . LEU B 1 64 ? 19.828 2.42 -0.971 1 98.31 64 LEU B O 1
ATOM 1869 N N . ALA B 1 65 ? 18.688 3.951 -2.111 1 98.38 65 ALA B N 1
ATOM 1870 C CA . ALA B 1 65 ? 18.156 2.998 -3.082 1 98.38 65 ALA B CA 1
ATOM 1871 C C . ALA B 1 65 ? 19.266 2.393 -3.926 1 98.38 65 ALA B C 1
ATOM 1873 O O . ALA B 1 65 ? 19.25 1.194 -4.219 1 98.38 65 ALA B O 1
ATOM 1874 N N . ALA B 1 66 ? 20.188 3.229 -4.305 1 98.56 66 ALA B N 1
ATOM 1875 C CA . ALA B 1 66 ? 21.328 2.738 -5.074 1 98.56 66 ALA B CA 1
ATOM 1876 C C . ALA B 1 66 ? 22.141 1.734 -4.262 1 98.56 66 ALA B C 1
ATOM 1878 O O . ALA B 1 66 ? 22.594 0.711 -4.793 1 98.56 66 ALA B O 1
ATOM 1879 N N . GLN B 1 67 ? 22.328 2.037 -3.035 1 98.44 67 GLN B N 1
ATOM 1880 C CA . GLN B 1 67 ? 23.016 1.108 -2.148 1 98.44 67 GLN B CA 1
ATOM 1881 C C . GLN B 1 67 ? 22.25 -0.202 -2.014 1 98.44 67 GLN B C 1
ATOM 1883 O O . GLN B 1 67 ? 22.844 -1.281 -2.012 1 98.44 67 GLN B O 1
ATOM 1888 N N . ASP B 1 68 ? 21 -0.111 -1.86 1 98.38 68 ASP B N 1
ATOM 1889 C CA . ASP B 1 68 ? 20.141 -1.297 -1.779 1 98.38 68 ASP B CA 1
ATOM 1890 C C . ASP B 1 68 ? 20.297 -2.164 -3.027 1 98.38 68 ASP B C 1
ATOM 1892 O O . ASP B 1 68 ? 20.375 -3.389 -2.932 1 98.38 68 ASP B O 1
ATOM 1896 N N . CYS B 1 69 ? 20.281 -1.541 -4.188 1 98.5 69 CYS B N 1
ATOM 1897 C CA . CYS B 1 69 ? 20.438 -2.266 -5.445 1 98.5 69 CYS B CA 1
ATOM 1898 C C . CYS B 1 69 ? 21.797 -2.979 -5.492 1 98.5 69 CYS B C 1
ATOM 1900 O O . CYS B 1 69 ? 21.891 -4.094 -6.008 1 98.5 69 CYS B O 1
ATOM 1902 N N . GLU B 1 70 ? 22.797 -2.344 -4.969 1 98.5 70 GLU B N 1
ATOM 1903 C CA . GLU B 1 70 ? 24.109 -2.979 -4.918 1 98.5 70 GLU B CA 1
ATOM 1904 C C . GLU B 1 70 ? 24.094 -4.219 -4.031 1 98.5 70 GLU B C 1
ATOM 1906 O O . GLU B 1 70 ? 24.609 -5.273 -4.414 1 98.5 70 GLU B O 1
ATOM 1911 N N . LEU B 1 71 ? 23.516 -4.09 -2.889 1 98.25 71 LEU B N 1
ATOM 1912 C CA . LEU B 1 71 ? 23.406 -5.223 -1.979 1 98.25 71 LEU B CA 1
ATOM 1913 C C . LEU B 1 71 ? 22.578 -6.34 -2.607 1 98.25 71 LEU B C 1
ATOM 1915 O O . LEU B 1 71 ? 22.938 -7.516 -2.514 1 98.25 71 LEU B O 1
ATOM 1919 N N . MET B 1 72 ? 21.531 -5.898 -3.221 1 98.06 72 MET B N 1
ATOM 1920 C CA . MET B 1 72 ? 20.625 -6.82 -3.9 1 98.06 72 MET B CA 1
ATOM 1921 C C . MET B 1 72 ? 21.359 -7.609 -4.977 1 98.06 72 MET B C 1
ATOM 1923 O O . MET B 1 72 ? 21.203 -8.828 -5.082 1 98.06 72 MET B O 1
ATOM 1927 N N . SER B 1 73 ? 22.172 -7 -5.758 1 98.06 73 SER B N 1
ATOM 1928 C CA . SER B 1 73 ? 22.859 -7.617 -6.891 1 98.06 73 SER B CA 1
ATOM 1929 C C . SER B 1 73 ? 23.891 -8.625 -6.418 1 98.06 73 SER B C 1
ATOM 1931 O O . SER B 1 73 ? 24.266 -9.539 -7.164 1 98.06 73 SER B O 1
ATOM 1933 N N . ARG B 1 74 ? 24.281 -8.523 -5.137 1 97.69 74 ARG B N 1
ATOM 1934 C CA . ARG B 1 74 ? 25.328 -9.391 -4.613 1 97.69 74 ARG B CA 1
ATOM 1935 C C . ARG B 1 74 ? 24.781 -10.344 -3.555 1 97.69 74 ARG B C 1
ATOM 1937 O O . ARG B 1 74 ? 25.547 -11.055 -2.895 1 97.69 74 ARG B O 1
ATOM 1944 N N . ALA B 1 75 ? 23.547 -10.336 -3.393 1 97.94 75 ALA B N 1
ATOM 1945 C CA . ALA B 1 75 ? 22.938 -11.102 -2.309 1 97.94 75 ALA B CA 1
ATOM 1946 C C . ALA B 1 75 ? 23.109 -12.602 -2.531 1 97.94 75 ALA B C 1
ATOM 1948 O O . ALA B 1 75 ? 22.734 -13.125 -3.582 1 97.94 75 ALA B O 1
ATOM 1949 N N . PRO B 1 76 ? 23.609 -13.344 -1.586 1 97.44 76 PRO B N 1
ATOM 1950 C CA . PRO B 1 76 ? 23.828 -14.781 -1.76 1 97.44 76 PRO B CA 1
ATOM 1951 C C . PRO B 1 76 ? 22.531 -15.562 -1.938 1 97.44 76 PRO B C 1
ATOM 1953 O O . PRO B 1 76 ? 22.531 -16.609 -2.594 1 97.44 76 PRO B O 1
ATOM 1956 N N . GLU B 1 77 ? 21.469 -15.133 -1.409 1 97.06 77 GLU B N 1
ATOM 1957 C CA . GLU B 1 77 ? 20.172 -15.82 -1.521 1 97.06 77 GLU B CA 1
ATOM 1958 C C . GLU B 1 77 ? 19.531 -15.547 -2.875 1 97.06 77 GLU B C 1
ATOM 1960 O O . GLU B 1 77 ? 18.531 -16.188 -3.227 1 97.06 77 GLU B O 1
ATOM 1965 N N . GLY B 1 78 ? 20.078 -14.633 -3.668 1 97.31 78 GLY B N 1
ATOM 1966 C CA . GLY B 1 78 ? 19.516 -14.242 -4.949 1 97.31 78 GLY B CA 1
ATOM 1967 C C . GLY B 1 78 ? 18.781 -12.914 -4.895 1 97.31 78 GLY B C 1
ATOM 1968 O O . GLY B 1 78 ? 18.328 -12.5 -3.832 1 97.31 78 GLY B O 1
ATOM 1969 N N . ILE B 1 79 ? 18.641 -12.266 -6.004 1 98 79 ILE B N 1
ATOM 1970 C CA . ILE B 1 79 ? 18.094 -10.922 -6.145 1 98 79 ILE B CA 1
ATOM 1971 C C . ILE B 1 79 ? 16.625 -10.914 -5.723 1 98 79 ILE B C 1
ATOM 1973 O O . ILE B 1 79 ? 16.219 -10.078 -4.91 1 98 79 ILE B O 1
ATOM 1977 N N . SER B 1 80 ? 15.875 -11.875 -6.25 1 97.81 80 SER B N 1
ATOM 1978 C CA . SER B 1 80 ? 14.438 -11.922 -5.992 1 97.81 80 SER B CA 1
ATOM 1979 C C . SER B 1 80 ? 14.148 -12.188 -4.52 1 97.81 80 SER B C 1
ATOM 1981 O O . SER B 1 80 ? 13.289 -11.531 -3.922 1 97.81 80 SER B O 1
ATOM 1983 N N . VAL B 1 81 ? 14.859 -13.109 -3.945 1 97.88 81 VAL B N 1
ATOM 1984 C CA . VAL B 1 81 ? 14.672 -13.461 -2.541 1 97.88 81 VAL B CA 1
ATOM 1985 C C . VAL B 1 81 ? 15.062 -12.273 -1.659 1 97.88 81 VAL B C 1
ATOM 1987 O O . VAL B 1 81 ? 14.359 -11.953 -0.698 1 97.88 81 VAL B O 1
ATOM 1990 N N . TYR B 1 82 ? 16.141 -11.617 -1.987 1 98.25 82 TYR B N 1
ATOM 1991 C CA . TYR B 1 82 ? 16.578 -10.43 -1.26 1 98.25 82 TYR B CA 1
ATOM 1992 C C . TYR B 1 82 ? 15.5 -9.367 -1.255 1 98.25 82 TYR B C 1
ATOM 1994 O O . TYR B 1 82 ? 15.172 -8.805 -0.204 1 98.25 82 TYR B O 1
ATOM 2002 N N . PHE B 1 83 ? 14.961 -9.109 -2.455 1 97.88 83 PHE B N 1
ATOM 2003 C CA . PHE B 1 83 ? 13.953 -8.062 -2.604 1 97.88 83 PHE B CA 1
ATOM 2004 C C . PHE B 1 83 ? 12.727 -8.375 -1.752 1 97.88 83 PHE B C 1
ATOM 2006 O O . PHE B 1 83 ? 12.266 -7.52 -0.988 1 97.88 83 PHE B O 1
ATOM 2013 N N . VAL B 1 84 ? 12.203 -9.602 -1.854 1 96.94 84 VAL B N 1
ATOM 2014 C CA . VAL B 1 84 ? 10.992 -9.977 -1.129 1 96.94 84 VAL B CA 1
ATOM 2015 C C . VAL B 1 84 ? 11.258 -9.938 0.375 1 96.94 84 VAL B C 1
ATOM 2017 O O . VAL B 1 84 ? 10.453 -9.398 1.138 1 96.94 84 VAL B O 1
ATOM 2020 N N . ARG B 1 85 ? 12.375 -10.453 0.804 1 96.81 85 ARG B N 1
ATOM 2021 C CA . ARG B 1 85 ? 12.719 -10.469 2.223 1 96.81 85 ARG B CA 1
ATOM 2022 C C . ARG B 1 85 ? 12.805 -9.047 2.777 1 96.81 85 ARG B C 1
ATOM 2024 O O . ARG B 1 85 ? 12.219 -8.75 3.818 1 96.81 85 ARG B O 1
ATOM 2031 N N . THR B 1 86 ? 13.469 -8.148 2.119 1 96.62 86 THR B N 1
ATOM 2032 C CA . THR B 1 86 ? 13.727 -6.805 2.633 1 96.62 86 THR B CA 1
ATOM 2033 C C . THR B 1 86 ? 12.484 -5.926 2.502 1 96.62 86 THR B C 1
ATOM 2035 O O . THR B 1 86 ? 12.391 -4.871 3.133 1 96.62 86 THR B O 1
ATOM 2038 N N . SER B 1 87 ? 11.531 -6.312 1.66 1 94.56 87 SER B N 1
ATOM 2039 C CA . SER B 1 87 ? 10.25 -5.609 1.586 1 94.56 87 SER B CA 1
ATOM 2040 C C . SER B 1 87 ? 9.508 -5.68 2.912 1 94.56 87 SER B C 1
ATOM 2042 O O . SER B 1 87 ? 8.609 -4.867 3.172 1 94.56 87 SER B O 1
ATOM 2044 N N . ALA B 1 88 ? 9.875 -6.645 3.797 1 92.81 88 ALA B N 1
ATOM 2045 C CA . ALA B 1 88 ? 9.234 -6.824 5.098 1 92.81 88 ALA B CA 1
ATOM 2046 C C . ALA B 1 88 ? 9.969 -6.047 6.184 1 92.81 88 ALA B C 1
ATOM 2048 O O . ALA B 1 88 ? 9.531 -6.012 7.336 1 92.81 88 ALA B O 1
ATOM 2049 N N . GLU B 1 89 ? 11.078 -5.449 5.855 1 92.19 89 GLU B N 1
ATOM 2050 C CA . GLU B 1 89 ? 11.891 -4.738 6.836 1 92.19 89 GLU B CA 1
ATOM 2051 C C . GLU B 1 89 ? 11.461 -3.277 6.953 1 92.19 89 GLU B C 1
ATOM 2053 O O . GLU B 1 89 ? 11.938 -2.426 6.195 1 92.19 89 GLU B O 1
ATOM 2058 N N . LEU B 1 90 ? 10.695 -2.996 7.953 1 90.12 90 LEU B N 1
ATOM 2059 C CA . LEU B 1 90 ? 10.164 -1.658 8.188 1 90.12 90 LEU B CA 1
ATOM 2060 C C . LEU B 1 90 ? 10.977 -0.927 9.25 1 90.12 90 LEU B C 1
ATOM 2062 O O . LEU B 1 90 ? 11.648 -1.559 10.062 1 90.12 90 LEU B O 1
ATOM 2066 N N . GLY B 1 91 ? 10.906 0.329 9.148 1 90.94 91 GLY B N 1
ATOM 2067 C CA . GLY B 1 91 ? 11.492 1.143 10.203 1 90.94 91 GLY B CA 1
ATOM 2068 C C . GLY B 1 91 ? 12.977 1.392 10.008 1 90.94 91 GLY B C 1
ATOM 2069 O O . GLY B 1 91 ? 13.594 2.121 10.781 1 90.94 91 GLY B O 1
ATOM 2070 N N . THR B 1 92 ? 13.586 0.777 8.984 1 95.06 92 THR B N 1
ATOM 2071 C CA . THR B 1 92 ? 14.977 1.078 8.664 1 95.06 92 THR B CA 1
ATOM 2072 C C . THR B 1 92 ? 15.117 2.521 8.188 1 95.06 92 THR B C 1
ATOM 2074 O O . THR B 1 92 ? 14.125 3.186 7.891 1 95.06 92 THR B O 1
ATOM 2077 N N . GLU B 1 93 ? 16.328 2.975 8.148 1 96 93 GLU B N 1
ATOM 2078 C CA . GLU B 1 93 ? 16.578 4.312 7.613 1 96 93 GLU B CA 1
ATOM 2079 C C . GLU B 1 93 ? 16.031 4.441 6.191 1 96 93 GLU B C 1
ATOM 2081 O O . GLU B 1 93 ? 15.352 5.414 5.867 1 96 93 GLU B O 1
ATOM 2086 N N . PHE B 1 94 ? 16.344 3.449 5.395 1 97.19 94 PHE B N 1
ATOM 2087 C CA . PHE B 1 94 ? 15.891 3.484 4.012 1 97.19 94 PHE B CA 1
ATOM 2088 C C . PHE B 1 94 ? 14.367 3.504 3.941 1 97.19 94 PHE B C 1
ATOM 2090 O O . PHE B 1 94 ? 13.781 4.277 3.178 1 97.19 94 PHE B O 1
ATOM 2097 N N . ASP B 1 95 ? 13.742 2.689 4.719 1 95.62 95 ASP B N 1
ATOM 2098 C CA . ASP B 1 95 ? 12.289 2.639 4.77 1 95.62 95 ASP B CA 1
ATOM 2099 C C . ASP B 1 95 ? 11.703 4.004 5.125 1 95.62 95 ASP B C 1
ATOM 2101 O O . ASP B 1 95 ? 10.719 4.445 4.516 1 95.62 95 ASP B O 1
ATOM 2105 N N . ARG B 1 96 ? 12.289 4.707 6.062 1 96.19 96 ARG B N 1
ATOM 2106 C CA . ARG B 1 96 ? 11.797 6.012 6.496 1 96.19 96 ARG B CA 1
ATOM 2107 C C . ARG B 1 96 ? 11.922 7.043 5.379 1 96.19 96 ARG B C 1
ATOM 2109 O O . ARG B 1 96 ? 11.031 7.863 5.184 1 96.19 96 ARG B O 1
ATOM 2116 N N . TYR B 1 97 ? 13 6.941 4.688 1 97.62 97 TYR B N 1
ATOM 2117 C C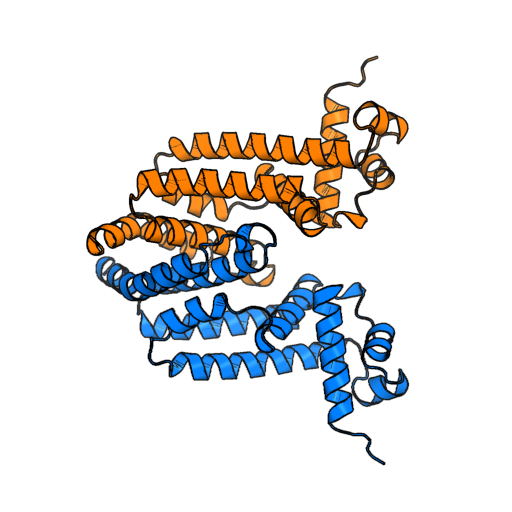A . TYR B 1 97 ? 13.188 7.867 3.576 1 97.62 97 TYR B CA 1
ATOM 2118 C C . TYR B 1 97 ? 12.219 7.547 2.439 1 97.62 97 TYR B C 1
ATOM 2120 O O . TYR B 1 97 ? 11.664 8.453 1.813 1 97.62 97 TYR B O 1
ATOM 2128 N N . LEU B 1 98 ? 12.031 6.254 2.184 1 96.56 98 LEU B N 1
ATOM 2129 C CA . LEU B 1 98 ? 11.094 5.848 1.146 1 96.56 98 LEU B CA 1
ATOM 2130 C C . LEU B 1 98 ? 9.688 6.34 1.465 1 96.56 98 LEU B C 1
ATOM 2132 O O . LEU B 1 98 ? 9.008 6.895 0.598 1 96.56 98 LEU B O 1
ATOM 2136 N N . LEU B 1 99 ? 9.328 6.227 2.668 1 94 99 LEU B N 1
ATOM 2137 C CA . LEU B 1 99 ? 8.023 6.684 3.119 1 94 99 LEU B CA 1
ATOM 2138 C C . LEU B 1 99 ? 7.902 8.195 2.984 1 94 99 LEU B C 1
ATOM 2140 O O . LEU B 1 99 ? 6.871 8.703 2.539 1 94 99 LEU B O 1
ATOM 2144 N N . ALA B 1 100 ? 8.922 8.883 3.369 1 96.5 100 ALA B N 1
ATOM 2145 C CA . ALA B 1 100 ? 8.914 10.336 3.275 1 96.5 100 ALA B CA 1
ATOM 2146 C C . ALA B 1 100 ? 8.734 10.797 1.831 1 96.5 100 ALA B C 1
ATOM 2148 O O . ALA B 1 100 ? 7.957 11.711 1.555 1 96.5 100 ALA B O 1
ATOM 2149 N N . VAL B 1 101 ? 9.43 10.148 0.957 1 96.81 101 VAL B N 1
ATOM 2150 C CA . VAL B 1 101 ? 9.344 10.516 -0.453 1 96.81 101 VAL B CA 1
ATOM 2151 C C . VAL B 1 101 ? 7.961 10.164 -0.999 1 96.81 101 VAL B C 1
ATOM 2153 O O . VAL B 1 101 ? 7.41 10.891 -1.828 1 96.81 101 VAL B O 1
ATOM 2156 N N . GLU B 1 102 ? 7.422 9.047 -0.544 1 92.69 102 GLU B N 1
ATOM 2157 C CA . GLU B 1 102 ? 6.051 8.703 -0.908 1 92.69 102 GLU B CA 1
ATOM 2158 C C . GLU B 1 102 ? 5.074 9.789 -0.47 1 92.69 102 GLU B C 1
ATOM 2160 O O . GLU B 1 102 ? 4.16 10.148 -1.215 1 92.69 102 GLU B O 1
ATOM 2165 N N . ARG B 1 103 ? 5.25 10.312 0.743 1 92.25 103 ARG B N 1
ATOM 2166 C CA . ARG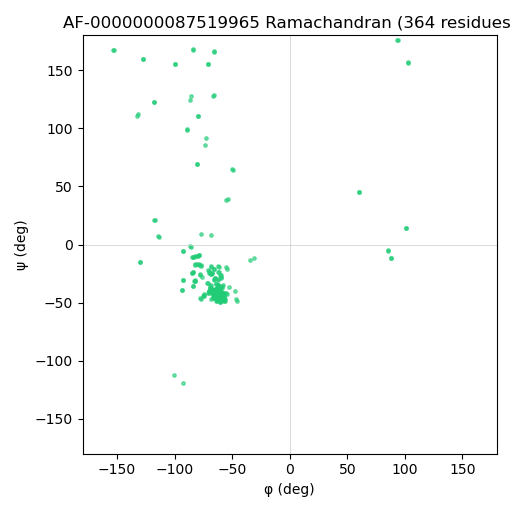 B 1 103 ? 4.395 11.375 1.252 1 92.25 103 ARG B CA 1
ATOM 2167 C C . ARG B 1 103 ? 4.523 12.633 0.399 1 92.25 103 ARG B C 1
ATOM 2169 O O . ARG B 1 103 ? 3.531 13.328 0.148 1 92.25 103 ARG B O 1
ATOM 2176 N N . LEU B 1 104 ? 5.719 12.93 -0.025 1 95.12 104 LEU B N 1
ATOM 2177 C CA . LEU B 1 104 ? 5.941 14.07 -0.905 1 95.12 104 LEU B CA 1
ATOM 2178 C C . LEU B 1 104 ? 5.223 13.883 -2.236 1 95.12 104 LEU B C 1
ATOM 2180 O O . LEU B 1 104 ? 4.598 14.812 -2.748 1 95.12 104 LEU B O 1
ATOM 2184 N N . ALA B 1 105 ? 5.316 12.695 -2.758 1 92.81 105 ALA B N 1
ATOM 2185 C CA . ALA B 1 105 ? 4.641 12.391 -4.016 1 92.81 105 ALA B CA 1
ATOM 2186 C C . ALA B 1 105 ? 3.129 12.523 -3.871 1 92.81 105 ALA B C 1
ATOM 2188 O O . ALA B 1 105 ? 2.463 13.086 -4.746 1 92.81 105 ALA B O 1
ATOM 2189 N N . GLN B 1 106 ? 2.637 12.016 -2.805 1 85.94 106 GLN B N 1
ATOM 2190 C CA . GLN B 1 106 ? 1.209 12.102 -2.521 1 85.94 106 GLN B CA 1
ATOM 2191 C C . GLN B 1 106 ? 0.756 13.555 -2.436 1 85.94 106 GLN B C 1
ATOM 2193 O O . GLN B 1 106 ? -0.391 13.875 -2.758 1 85.94 106 GLN B O 1
ATOM 2198 N N . ALA B 1 107 ? 1.661 14.422 -2.045 1 88.5 107 ALA B N 1
ATOM 2199 C CA . ALA B 1 107 ? 1.359 15.844 -1.91 1 88.5 107 ALA B CA 1
ATOM 2200 C C . ALA B 1 107 ? 1.534 16.578 -3.24 1 88.5 107 ALA B C 1
ATOM 2202 O O . ALA B 1 107 ? 1.39 17.797 -3.311 1 88.5 107 ALA B O 1
ATOM 2203 N N . GLY B 1 108 ? 1.955 15.852 -4.242 1 90.19 108 GLY B N 1
ATOM 2204 C CA . GLY B 1 108 ? 2.004 16.438 -5.57 1 90.19 108 GLY B CA 1
ATOM 2205 C C . GLY B 1 108 ? 3.398 16.875 -5.984 1 90.19 108 GLY B C 1
ATOM 2206 O O . GLY B 1 108 ? 3.564 17.609 -6.957 1 90.19 108 GLY B O 1
ATOM 2207 N N . VAL B 1 109 ? 4.375 16.438 -5.27 1 93.94 109 VAL B N 1
ATOM 2208 C CA . VAL B 1 109 ? 5.75 16.75 -5.652 1 93.94 109 VAL B CA 1
ATOM 2209 C C . VAL B 1 109 ? 6.191 15.812 -6.781 1 93.94 109 VAL B C 1
ATOM 2211 O O . VAL B 1 109 ? 6.523 14.648 -6.539 1 93.94 109 VAL B O 1
ATOM 2214 N N . ASP B 1 110 ? 6.355 16.344 -7.914 1 93.88 110 ASP B N 1
ATOM 2215 C CA . ASP B 1 110 ? 6.609 15.539 -9.102 1 93.88 110 ASP B CA 1
ATOM 2216 C C . ASP B 1 110 ? 7.953 14.828 -9.008 1 93.88 110 ASP B C 1
ATOM 2218 O O . ASP B 1 110 ? 8.07 13.656 -9.383 1 93.88 110 ASP B O 1
ATOM 2222 N N . ALA B 1 111 ? 8.898 15.562 -8.523 1 96.06 111 ALA B N 1
ATOM 2223 C CA . ALA B 1 111 ? 10.234 14.984 -8.422 1 96.06 111 ALA B CA 1
ATOM 2224 C C . ALA B 1 111 ? 10.227 13.742 -7.543 1 96.06 111 ALA B C 1
ATOM 2226 O O . ALA B 1 111 ? 10.969 12.789 -7.797 1 96.06 111 ALA B O 1
ATOM 2227 N N . ALA B 1 112 ? 9.445 13.75 -6.504 1 96.5 112 ALA B N 1
ATOM 2228 C CA . ALA B 1 112 ? 9.336 12.594 -5.609 1 96.5 112 ALA B CA 1
ATOM 2229 C C . ALA B 1 112 ? 8.711 11.406 -6.332 1 96.5 112 ALA B C 1
ATOM 2231 O O . ALA B 1 112 ? 9.227 10.281 -6.246 1 96.5 112 ALA B O 1
ATOM 2232 N N . ALA B 1 113 ? 7.688 11.68 -7.051 1 92.69 113 ALA B N 1
ATOM 2233 C CA . ALA B 1 113 ? 7.02 10.633 -7.816 1 92.69 113 ALA B CA 1
ATOM 2234 C C . ALA B 1 113 ? 7.969 10.023 -8.844 1 92.69 113 ALA B C 1
ATOM 2236 O O . ALA B 1 113 ? 8.031 8.797 -8.992 1 92.69 113 ALA B O 1
ATOM 2237 N N . GLN B 1 114 ? 8.68 10.828 -9.516 1 94 114 GLN B N 1
ATOM 2238 C CA . GLN B 1 114 ? 9.625 10.367 -10.531 1 94 114 GLN B CA 1
ATOM 2239 C C . GLN B 1 114 ? 10.734 9.531 -9.898 1 94 114 GLN B C 1
ATOM 2241 O O . GLN B 1 114 ? 11.148 8.516 -10.461 1 94 114 GLN B O 1
ATOM 2246 N N . SER B 1 115 ? 11.148 9.977 -8.781 1 95.81 115 SER B N 1
ATOM 2247 C CA . SER B 1 115 ? 12.211 9.25 -8.094 1 95.81 115 SER B CA 1
ATOM 2248 C C . SER B 1 115 ? 11.742 7.863 -7.668 1 95.81 115 SER B C 1
ATOM 2250 O O . SER B 1 115 ? 12.461 6.875 -7.848 1 95.81 115 SER B O 1
ATOM 2252 N N . LEU B 1 116 ? 10.602 7.781 -7.152 1 94.44 116 LEU B N 1
ATOM 2253 C CA . LEU B 1 116 ? 10.039 6.496 -6.75 1 94.44 116 LEU B CA 1
ATOM 2254 C C . LEU B 1 116 ? 9.898 5.566 -7.949 1 94.44 116 LEU B C 1
ATOM 2256 O O . LEU B 1 116 ? 10.164 4.367 -7.848 1 94.44 116 LEU B O 1
ATOM 2260 N N . GLN B 1 117 ? 9.5 6.117 -9.047 1 91.38 117 GLN B N 1
ATOM 2261 C CA . GLN B 1 117 ? 9.383 5.336 -10.281 1 91.38 117 GLN B CA 1
ATOM 2262 C C . GLN B 1 117 ? 10.742 4.777 -10.703 1 91.38 117 GLN B C 1
ATOM 2264 O O . GLN B 1 117 ? 10.852 3.611 -11.078 1 91.38 117 GLN B O 1
ATOM 2269 N N . ARG B 1 118 ? 11.688 5.613 -10.625 1 94.31 118 ARG B N 1
ATOM 2270 C CA . ARG B 1 118 ? 13.031 5.184 -11.016 1 94.31 118 ARG B CA 1
ATOM 2271 C C . ARG B 1 118 ? 13.555 4.102 -10.07 1 94.31 118 ARG B C 1
ATOM 2273 O O . ARG B 1 118 ? 14.141 3.113 -10.516 1 94.31 118 ARG B O 1
ATOM 2280 N N . ILE B 1 119 ? 13.312 4.273 -8.836 1 95.25 119 ILE B N 1
ATOM 2281 C CA . ILE B 1 119 ? 13.758 3.303 -7.844 1 95.25 119 ILE B CA 1
ATOM 2282 C C . ILE B 1 119 ? 13.078 1.957 -8.102 1 95.25 119 ILE B C 1
ATOM 2284 O O . ILE B 1 119 ? 13.742 0.917 -8.125 1 95.25 119 ILE B O 1
ATOM 2288 N N . SER B 1 120 ? 11.812 1.979 -8.297 1 93.81 120 SER B N 1
ATOM 2289 C CA . SER B 1 120 ? 11.062 0.766 -8.594 1 93.81 120 SER B CA 1
ATOM 2290 C C . SER B 1 120 ? 11.57 0.097 -9.867 1 93.81 120 SER B C 1
ATOM 2292 O O . SER B 1 120 ? 11.688 -1.128 -9.922 1 93.81 120 SER B O 1
ATOM 2294 N N . GLN B 1 121 ? 11.836 0.92 -10.852 1 93.5 121 GLN B N 1
ATOM 2295 C CA . GLN B 1 121 ? 12.336 0.404 -12.117 1 93.5 121 GLN B CA 1
ATOM 2296 C C . GLN B 1 121 ? 13.688 -0.274 -11.938 1 93.5 121 GLN B C 1
ATOM 2298 O O . GLN B 1 121 ? 13.961 -1.304 -12.562 1 93.5 121 GLN B O 1
ATOM 2303 N N . ASP B 1 122 ? 14.523 0.338 -11.164 1 96.12 122 ASP B N 1
ATOM 2304 C CA . ASP B 1 122 ? 15.828 -0.253 -10.898 1 96.12 122 ASP B CA 1
ATOM 2305 C C . ASP B 1 122 ? 15.695 -1.624 -10.242 1 96.12 122 ASP B C 1
ATOM 2307 O O . ASP B 1 122 ? 16.375 -2.574 -10.625 1 96.12 122 ASP B O 1
ATOM 2311 N N . TRP B 1 123 ? 14.852 -1.763 -9.234 1 97.25 123 TRP B N 1
ATOM 2312 C CA . TRP B 1 123 ? 14.594 -3.055 -8.609 1 97.25 123 TRP B CA 1
ATOM 2313 C C . TRP B 1 123 ? 14.07 -4.062 -9.633 1 97.25 123 TRP B C 1
ATOM 2315 O O . TRP B 1 123 ? 14.547 -5.195 -9.695 1 97.25 123 TRP B O 1
ATOM 2325 N N . TYR B 1 124 ? 13.125 -3.605 -10.414 1 95.44 124 TYR B N 1
ATOM 2326 C CA . TYR B 1 124 ? 12.5 -4.465 -11.414 1 95.44 124 TYR B CA 1
ATOM 2327 C C . TYR B 1 124 ? 13.531 -5 -12.398 1 95.44 124 TYR B C 1
ATOM 2329 O O . TYR B 1 124 ? 13.547 -6.191 -12.711 1 95.44 124 TYR B O 1
ATOM 2337 N N . GLU B 1 125 ? 14.344 -4.141 -12.883 1 96.88 125 GLU B N 1
ATOM 2338 C CA . GLU B 1 125 ? 15.336 -4.535 -13.867 1 96.88 125 GLU B CA 1
ATOM 2339 C C . GLU B 1 125 ? 16.297 -5.582 -13.305 1 96.88 125 GLU B C 1
ATOM 2341 O O . GLU B 1 125 ? 16.703 -6.504 -14.016 1 96.88 125 GLU B O 1
ATOM 2346 N N . LEU B 1 126 ? 16.672 -5.434 -12.078 1 97.75 126 LEU B N 1
ATOM 2347 C CA . LEU B 1 126 ? 17.531 -6.434 -11.445 1 97.75 126 LEU B CA 1
ATOM 2348 C C . LEU B 1 126 ? 16.812 -7.773 -11.344 1 97.75 126 LEU B C 1
ATOM 2350 O O . LEU B 1 126 ? 17.391 -8.812 -11.664 1 97.75 126 LEU B O 1
ATOM 2354 N N . ILE B 1 127 ? 15.57 -7.762 -10.93 1 97 127 ILE B N 1
ATOM 2355 C CA . ILE B 1 127 ? 14.789 -8.984 -10.789 1 97 127 ILE B CA 1
ATOM 2356 C C . ILE B 1 127 ? 14.609 -9.641 -12.164 1 97 127 ILE B C 1
ATOM 2358 O O . ILE B 1 127 ? 14.773 -10.852 -12.305 1 97 127 ILE B O 1
ATOM 2362 N N . LEU B 1 128 ? 14.297 -8.789 -13.156 1 96.25 128 LEU B N 1
ATOM 2363 C CA . LEU B 1 128 ? 14.125 -9.281 -14.523 1 96.25 128 LEU B CA 1
ATOM 2364 C C . LEU B 1 128 ? 15.406 -9.953 -15.016 1 96.25 128 LEU B C 1
ATOM 2366 O O . LEU B 1 128 ? 15.352 -11.016 -15.641 1 96.25 128 LEU B O 1
ATOM 2370 N N . GLY B 1 129 ? 16.516 -9.344 -14.734 1 96.25 129 GLY B N 1
ATOM 2371 C CA . GLY B 1 129 ? 17.797 -9.93 -15.117 1 96.25 129 GLY B CA 1
ATOM 2372 C C . GLY B 1 129 ? 18.016 -11.305 -14.531 1 96.25 129 GLY B C 1
ATOM 2373 O O . GLY B 1 129 ? 18.594 -12.18 -15.188 1 96.25 129 GLY B O 1
ATOM 2374 N N . GLU B 1 130 ? 17.547 -11.523 -13.352 1 96 130 GLU B N 1
ATOM 2375 C CA . GLU B 1 130 ? 17.734 -12.805 -12.68 1 96 130 GLU B CA 1
ATOM 2376 C C . GLU B 1 130 ? 16.75 -13.852 -13.227 1 96 130 GLU B C 1
ATOM 2378 O O . GLU B 1 130 ? 17.141 -14.984 -13.5 1 96 130 GLU B O 1
ATOM 2383 N N . VAL B 1 131 ? 15.445 -13.5 -13.383 1 94.19 131 VAL B N 1
ATOM 2384 C CA . VAL B 1 131 ? 14.422 -14.508 -13.617 1 94.19 131 VAL B CA 1
ATOM 2385 C C . VAL B 1 131 ? 14.211 -14.688 -15.125 1 94.19 131 VAL B C 1
ATOM 2387 O O . VAL B 1 131 ? 13.727 -15.727 -15.57 1 94.19 131 VAL B O 1
ATOM 2390 N N . GLY B 1 132 ? 14.414 -13.625 -15.93 1 93.44 132 GLY B N 1
ATOM 2391 C CA . GLY B 1 132 ? 14.422 -13.727 -17.375 1 93.44 132 GLY B CA 1
ATOM 2392 C C . GLY B 1 132 ? 13.039 -13.578 -18 1 93.44 132 GLY B C 1
ATOM 2393 O O . GLY B 1 132 ? 12.906 -13.484 -19.219 1 93.44 132 GLY B O 1
ATOM 2394 N N . ASP B 1 133 ? 11.984 -13.609 -17.25 1 94.56 133 ASP B N 1
ATOM 2395 C CA . ASP B 1 133 ? 10.609 -13.477 -17.734 1 94.56 133 ASP B CA 1
ATOM 2396 C C . ASP B 1 133 ? 9.945 -12.234 -17.141 1 94.56 133 ASP B C 1
ATOM 2398 O O . ASP B 1 133 ? 9.82 -12.109 -15.914 1 94.56 133 ASP B O 1
ATOM 2402 N N . PRO B 1 134 ? 9.461 -11.312 -17.969 1 93.75 134 PRO B N 1
ATOM 2403 C CA . PRO B 1 134 ? 8.914 -10.055 -17.453 1 93.75 134 PRO B CA 1
ATOM 2404 C C . PRO B 1 134 ? 7.691 -10.258 -16.562 1 93.75 134 PRO B C 1
ATOM 2406 O O . PRO B 1 134 ? 7.492 -9.508 -15.609 1 93.75 134 PRO B O 1
ATOM 2409 N N . THR B 1 135 ? 6.871 -11.242 -16.891 1 93.56 135 THR B N 1
ATOM 2410 C CA . THR B 1 135 ? 5.66 -11.469 -16.109 1 93.56 135 THR B CA 1
ATOM 2411 C C . THR B 1 135 ? 6.004 -12.016 -14.719 1 93.56 135 THR B C 1
ATOM 2413 O O . THR B 1 135 ? 5.426 -11.586 -13.719 1 93.56 135 THR B O 1
ATOM 2416 N N . VAL B 1 136 ? 6.953 -12.922 -14.703 1 94.38 136 VAL B N 1
ATOM 2417 C CA . VAL B 1 136 ? 7.406 -13.469 -13.43 1 94.38 136 VAL B CA 1
ATOM 2418 C C . VAL B 1 136 ? 8.086 -12.375 -12.602 1 94.38 136 VAL B C 1
ATOM 2420 O O . VAL B 1 136 ? 7.859 -12.273 -11.398 1 94.38 136 VAL B O 1
ATOM 2423 N N . ALA B 1 137 ? 8.875 -11.555 -13.266 1 95.12 137 ALA B N 1
ATOM 2424 C CA . ALA B 1 137 ? 9.523 -10.445 -12.578 1 95.12 137 ALA B CA 1
ATOM 2425 C C . ALA B 1 137 ? 8.492 -9.5 -11.969 1 95.12 137 ALA B C 1
ATOM 2427 O O . ALA B 1 137 ? 8.641 -9.055 -10.828 1 95.12 137 ALA B O 1
ATOM 2428 N N . GLN B 1 138 ? 7.441 -9.234 -12.688 1 93.88 138 GLN B N 1
ATOM 2429 C CA . GLN B 1 138 ? 6.371 -8.375 -12.203 1 93.88 138 GLN B CA 1
ATOM 2430 C C . GLN B 1 138 ? 5.668 -8.992 -11 1 93.88 138 GLN B C 1
ATOM 2432 O O . GLN B 1 138 ? 5.359 -8.297 -10.031 1 93.88 138 GLN B O 1
ATOM 2437 N N . ALA B 1 139 ? 5.406 -10.281 -11.078 1 94.62 139 ALA B N 1
ATOM 2438 C CA . ALA B 1 139 ? 4.762 -10.977 -9.969 1 94.62 139 ALA B CA 1
ATOM 2439 C C . ALA B 1 139 ? 5.598 -10.867 -8.695 1 94.62 139 ALA B C 1
ATOM 2441 O O . ALA B 1 139 ? 5.062 -10.602 -7.617 1 94.62 139 ALA B O 1
ATOM 2442 N N . ILE B 1 140 ? 6.891 -11.008 -8.844 1 95.94 140 ILE B N 1
ATOM 2443 C CA . ILE B 1 140 ? 7.797 -10.938 -7.707 1 95.94 140 ILE B CA 1
ATOM 2444 C C . ILE B 1 140 ? 7.789 -9.523 -7.133 1 95.94 140 ILE B C 1
ATOM 2446 O O . ILE B 1 140 ? 7.73 -9.336 -5.914 1 95.94 140 ILE B O 1
ATOM 2450 N N . MET B 1 141 ? 7.816 -8.531 -7.992 1 95.5 141 MET B N 1
ATOM 2451 C CA . MET B 1 141 ? 7.719 -7.141 -7.551 1 95.5 141 MET B CA 1
ATOM 2452 C C . MET B 1 141 ? 6.441 -6.91 -6.754 1 95.5 141 MET B C 1
ATOM 2454 O O . MET B 1 141 ? 6.477 -6.297 -5.684 1 95.5 141 MET B O 1
ATOM 2458 N N . LEU B 1 142 ? 5.371 -7.41 -7.219 1 94.12 142 LEU B N 1
ATOM 2459 C CA . LEU B 1 142 ? 4.074 -7.195 -6.594 1 94.12 142 LEU B CA 1
ATOM 2460 C C . LEU B 1 142 ? 3.992 -7.91 -5.25 1 94.12 142 LEU B C 1
ATOM 2462 O O . LEU B 1 142 ? 3.385 -7.398 -4.305 1 94.12 142 LEU B O 1
ATOM 2466 N N . ILE B 1 143 ? 4.574 -9.086 -5.133 1 94.75 143 ILE B N 1
ATOM 2467 C CA . ILE B 1 143 ? 4.633 -9.797 -3.859 1 94.75 143 ILE B CA 1
ATOM 2468 C C . ILE B 1 143 ? 5.355 -8.938 -2.824 1 94.75 143 ILE B C 1
ATOM 2470 O O . ILE B 1 143 ? 4.859 -8.742 -1.711 1 94.75 143 ILE B O 1
ATOM 2474 N N . GLY B 1 144 ? 6.512 -8.391 -3.209 1 94.56 144 GLY B N 1
ATOM 2475 C CA . GLY B 1 144 ? 7.246 -7.527 -2.301 1 94.56 144 GLY B CA 1
ATOM 2476 C C . GLY B 1 144 ? 6.473 -6.277 -1.917 1 94.56 144 GLY B C 1
ATOM 2477 O O . GLY B 1 144 ? 6.457 -5.887 -0.748 1 94.56 144 GLY B O 1
ATOM 2478 N N . GLU B 1 145 ? 5.812 -5.676 -2.896 1 92.19 145 GLU B N 1
ATOM 2479 C CA . GLU B 1 145 ? 5.012 -4.484 -2.635 1 92.19 145 GLU B CA 1
ATOM 2480 C C . GLU B 1 145 ? 3.82 -4.805 -1.735 1 92.19 145 GLU B C 1
ATOM 2482 O O . GLU B 1 145 ? 3.451 -4.004 -0.877 1 92.19 145 GLU B O 1
ATOM 2487 N N . GLY B 1 146 ? 3.201 -5.957 -2.02 1 92.44 146 GLY B N 1
ATOM 2488 C CA . GLY B 1 146 ? 2.131 -6.406 -1.145 1 92.44 146 GLY B CA 1
ATOM 2489 C C . GLY B 1 146 ? 2.576 -6.605 0.292 1 92.44 146 GLY B C 1
ATOM 2490 O O . GLY B 1 146 ? 1.856 -6.25 1.227 1 92.44 146 GLY B O 1
ATOM 2491 N N . ILE B 1 147 ? 3.732 -7.18 0.462 1 92.12 147 ILE B N 1
ATOM 2492 C CA . ILE B 1 147 ? 4.301 -7.371 1.791 1 92.12 147 ILE B CA 1
ATOM 2493 C C . ILE B 1 147 ? 4.504 -6.016 2.465 1 92.12 147 ILE B C 1
ATOM 2495 O O . ILE B 1 147 ? 4.113 -5.824 3.619 1 92.12 147 ILE B O 1
ATOM 2499 N N . TYR B 1 148 ? 5.012 -5.109 1.709 1 90.44 148 TYR B N 1
ATOM 2500 C CA . TYR B 1 148 ? 5.262 -3.779 2.254 1 90.44 148 TYR B CA 1
ATOM 2501 C C . TYR B 1 148 ? 3.963 -3.1 2.664 1 90.44 148 TYR B C 1
ATOM 2503 O O . TYR B 1 148 ? 3.867 -2.533 3.754 1 90.44 148 TYR B O 1
ATOM 2511 N N . ALA B 1 149 ? 3.027 -3.197 1.782 1 84.56 149 ALA B N 1
ATOM 2512 C CA . ALA B 1 149 ? 1.728 -2.59 2.049 1 84.56 149 ALA B CA 1
ATOM 2513 C C . ALA B 1 149 ? 1.064 -3.225 3.27 1 84.56 149 ALA B C 1
ATOM 2515 O O . ALA B 1 149 ? 0.418 -2.535 4.062 1 84.56 149 ALA B O 1
ATOM 2516 N N . HIS B 1 150 ? 1.168 -4.445 3.449 1 76 150 HIS B N 1
ATOM 2517 C CA . HIS B 1 150 ? 0.543 -5.188 4.539 1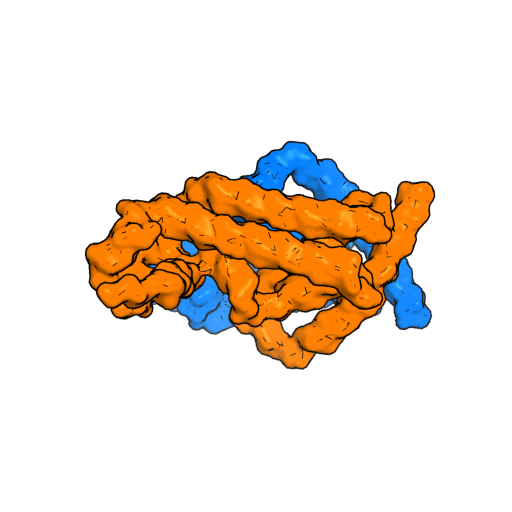 76 150 HIS B CA 1
ATOM 2518 C C . HIS B 1 150 ? 1.263 -4.934 5.859 1 76 150 HIS B C 1
ATOM 2520 O O . HIS B 1 150 ? 0.62 -4.789 6.902 1 76 150 HIS B O 1
ATOM 2526 N N . ALA B 1 151 ? 2.518 -4.98 5.762 1 64.31 151 ALA B N 1
ATOM 2527 C CA . ALA B 1 151 ? 3.33 -4.828 6.965 1 64.31 151 ALA B CA 1
ATOM 2528 C C . ALA B 1 151 ? 3.105 -3.465 7.609 1 64.31 151 ALA B C 1
ATOM 2530 O O . ALA B 1 151 ? 3.262 -3.312 8.828 1 64.31 151 ALA B O 1
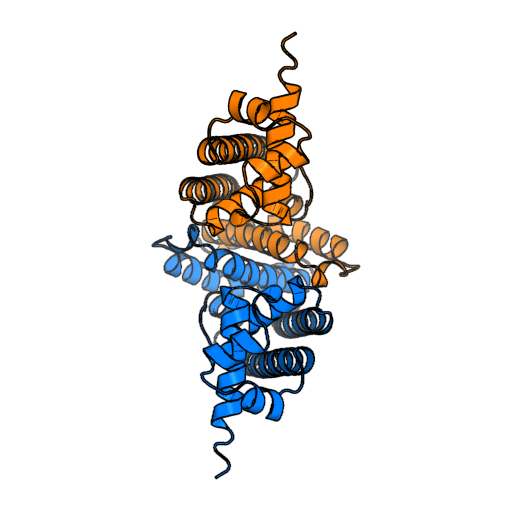ATOM 2531 N N . GLY B 1 152 ? 2.68 -2.529 6.875 1 61 152 GLY B N 1
ATOM 2532 C CA . GLY B 1 152 ? 2.439 -1.194 7.402 1 61 152 GLY B CA 1
ATOM 2533 C C . GLY B 1 152 ? 1.072 -1.043 8.039 1 61 152 GLY B C 1
ATOM 2534 O O . GLY B 1 152 ? 0.784 -0.022 8.672 1 61 152 GLY B O 1
ATOM 2535 N N . ARG B 1 153 ? 0.309 -2.08 7.77 1 61.03 153 ARG B N 1
ATOM 2536 C CA . ARG B 1 153 ? -1.042 -1.983 8.312 1 61.03 153 ARG B CA 1
ATOM 2537 C C . ARG B 1 153 ? -1.09 -2.486 9.75 1 61.03 153 ARG B C 1
ATOM 2539 O O . ARG B 1 153 ? -0.446 -3.482 10.086 1 61.03 153 ARG B O 1
ATOM 2546 N N . PRO B 1 154 ? -1.621 -1.681 10.641 1 49.94 154 PRO B N 1
ATOM 2547 C CA . PRO B 1 154 ? -1.743 -2.115 12.031 1 49.94 154 PRO B CA 1
ATOM 2548 C C . PRO B 1 154 ? -2.32 -3.521 12.164 1 49.94 154 PRO B C 1
ATOM 2550 O O . PRO B 1 154 ? -1.938 -4.27 13.062 1 49.94 154 PRO B O 1
ATOM 2553 N N . ALA B 1 155 ? -3.375 -3.807 11.469 1 47.41 155 ALA B N 1
ATOM 2554 C CA . ALA B 1 155 ? -4.172 -5.012 11.68 1 47.41 155 ALA B CA 1
ATOM 2555 C C . ALA B 1 155 ? -3.365 -6.266 11.359 1 47.41 155 ALA B C 1
ATOM 2557 O O . ALA B 1 155 ? -3.551 -7.312 11.984 1 47.41 155 ALA B O 1
ATOM 2558 N N . TRP B 1 156 ? -2.648 -6.301 10.352 1 49 156 TRP B N 1
ATOM 2559 C CA . TRP B 1 156 ? -1.991 -7.52 9.891 1 49 156 TRP B CA 1
ATOM 2560 C C . TRP B 1 156 ? -0.745 -7.812 10.719 1 49 156 TRP B C 1
ATOM 2562 O O . TRP B 1 156 ? -0.126 -8.867 10.57 1 49 156 TRP B O 1
ATOM 2572 N N . TRP B 1 157 ? -0.262 -6.746 11.453 1 43.31 157 TRP B N 1
ATOM 2573 C CA . TRP B 1 157 ? 0.86 -6.863 12.375 1 43.31 157 TRP B CA 1
ATOM 2574 C C . TRP B 1 157 ? 0.691 -8.07 13.289 1 43.31 157 TRP B C 1
ATOM 2576 O O . TRP B 1 157 ? 1.677 -8.664 13.734 1 43.31 157 TRP B O 1
ATOM 2586 N N . HIS B 1 158 ? -0.529 -8.25 13.703 1 45.34 158 HIS B N 1
ATOM 2587 C CA . HIS B 1 158 ? -0.616 -9.25 14.766 1 45.34 158 HIS B CA 1
ATOM 2588 C C . HIS B 1 158 ? -0.511 -10.664 14.195 1 45.34 158 HIS B C 1
ATOM 2590 O O . HIS B 1 158 ? -0.863 -11.633 14.875 1 45.34 158 HIS B O 1
ATOM 2596 N N . ASP B 1 159 ? -0.192 -10.633 12.984 1 55.81 159 ASP B N 1
ATOM 2597 C CA . ASP B 1 159 ? -0.223 -12.023 12.539 1 55.81 159 ASP B CA 1
ATOM 2598 C C . ASP B 1 159 ? 0.971 -12.805 13.078 1 55.81 159 ASP B C 1
ATOM 2600 O O . ASP B 1 159 ? 2.111 -12.562 12.688 1 55.81 159 ASP B O 1
ATOM 2604 N N . SER B 1 160 ? 0.834 -13.352 14.328 1 59.16 160 SER B N 1
ATOM 2605 C CA . SER B 1 160 ? 1.783 -14.227 15 1 59.16 160 SER B CA 1
ATOM 2606 C C . SER B 1 160 ? 2.49 -15.141 14.008 1 59.16 160 SER B C 1
ATOM 2608 O O . SER B 1 160 ? 3.598 -15.617 14.273 1 59.16 160 SER B O 1
ATOM 2610 N N . ASP B 1 161 ? 1.916 -15.148 12.82 1 78.94 161 ASP B N 1
ATOM 2611 C CA . ASP B 1 161 ? 2.504 -16.156 11.93 1 78.94 161 ASP B CA 1
ATOM 2612 C C . ASP B 1 161 ? 3.154 -15.492 10.719 1 78.94 161 ASP B C 1
ATOM 2614 O O . ASP B 1 161 ? 3.463 -16.172 9.734 1 78.94 161 ASP B O 1
ATOM 2618 N N . PHE B 1 162 ? 3.465 -14.211 10.875 1 81.75 162 PHE B N 1
ATOM 2619 C CA . PHE B 1 162 ? 4.004 -13.492 9.727 1 81.75 162 PHE B CA 1
ATOM 2620 C C . PHE B 1 162 ? 5.371 -14.031 9.336 1 81.75 162 PHE B C 1
ATOM 2622 O O . PHE B 1 162 ? 5.637 -14.281 8.164 1 81.75 162 PHE B O 1
ATOM 2629 N N . ASP B 1 163 ? 6.203 -14.219 10.352 1 86.56 163 ASP B N 1
ATOM 2630 C CA . ASP B 1 163 ? 7.562 -14.68 10.086 1 86.56 163 ASP B CA 1
ATOM 2631 C C . ASP B 1 163 ? 7.555 -16.047 9.398 1 86.56 163 ASP B C 1
ATOM 2633 O O . ASP B 1 163 ? 8.336 -16.281 8.469 1 86.56 163 ASP B O 1
ATOM 2637 N N . ALA B 1 164 ? 6.688 -16.859 9.867 1 88.81 164 ALA B N 1
ATOM 2638 C CA . ALA B 1 164 ? 6.59 -18.188 9.266 1 88.81 164 ALA B CA 1
ATOM 2639 C C . ALA B 1 164 ? 6.082 -18.109 7.824 1 88.81 164 ALA B C 1
ATOM 2641 O O . ALA B 1 164 ? 6.598 -18.797 6.938 1 88.81 164 ALA B O 1
ATOM 2642 N N . ARG B 1 165 ? 5.156 -17.281 7.555 1 88.12 165 ARG B N 1
ATOM 2643 C CA . ARG B 1 165 ? 4.602 -17.109 6.215 1 88.12 165 ARG B CA 1
ATOM 2644 C C . ARG B 1 165 ? 5.633 -16.5 5.27 1 88.12 165 ARG B C 1
ATOM 2646 O O . ARG B 1 165 ? 5.734 -16.906 4.109 1 88.12 165 ARG B O 1
ATOM 2653 N N . LEU B 1 166 ? 6.352 -15.562 5.859 1 92.06 166 LEU B N 1
ATOM 2654 C CA . LEU B 1 166 ? 7.398 -14.953 5.055 1 92.06 166 LEU B CA 1
ATOM 2655 C C . LEU B 1 166 ? 8.461 -15.977 4.668 1 92.06 166 LEU B C 1
ATOM 2657 O O . LEU B 1 166 ? 8.898 -16.016 3.518 1 92.06 166 LEU B O 1
ATOM 2661 N N . ALA B 1 167 ? 8.844 -16.766 5.66 1 93.38 167 ALA B N 1
ATOM 2662 C CA . ALA B 1 167 ? 9.852 -17.797 5.391 1 93.38 167 ALA B CA 1
ATOM 2663 C C . ALA B 1 167 ? 9.383 -18.75 4.289 1 93.38 167 ALA B C 1
ATOM 2665 O O . ALA B 1 167 ? 10.156 -19.109 3.398 1 93.38 167 ALA B O 1
ATOM 2666 N N . GLN B 1 168 ? 8.148 -19.125 4.344 1 92.12 168 GLN B N 1
ATOM 2667 C CA . GLN B 1 168 ? 7.594 -20.016 3.33 1 92.12 168 GLN B CA 1
ATOM 2668 C C . GLN B 1 168 ? 7.555 -19.344 1.964 1 92.12 168 GLN B C 1
ATOM 2670 O O . GLN B 1 168 ? 7.848 -19.969 0.944 1 92.12 168 GLN B O 1
ATOM 2675 N N . LEU B 1 169 ? 7.211 -18.062 1.953 1 93.38 169 LEU B N 1
ATOM 2676 C CA . LEU B 1 169 ? 7.18 -17.312 0.708 1 93.38 169 LEU B CA 1
ATOM 2677 C C . LEU B 1 169 ? 8.57 -17.219 0.092 1 93.38 169 LEU B C 1
ATOM 2679 O O . LEU B 1 169 ? 8.727 -17.344 -1.123 1 93.38 169 LEU B O 1
ATOM 2683 N N . LEU B 1 170 ? 9.562 -17.062 0.958 1 95.31 170 LEU B N 1
ATOM 2684 C CA . LEU B 1 170 ? 10.938 -16.922 0.478 1 95.31 170 LEU B CA 1
ATOM 2685 C C . LEU B 1 170 ? 11.422 -18.234 -0.149 1 95.31 170 LEU B C 1
ATOM 2687 O O . LEU B 1 170 ? 12.25 -18.219 -1.057 1 95.31 170 LEU B O 1
ATOM 2691 N N . GLU B 1 171 ? 10.844 -19.297 0.243 1 93.75 171 GLU B N 1
ATOM 2692 C CA . GLU B 1 171 ? 11.164 -20.594 -0.368 1 93.75 171 GLU B CA 1
ATOM 2693 C C . GLU B 1 171 ? 10.469 -20.75 -1.719 1 93.75 171 GLU B C 1
ATOM 2695 O O . GLU B 1 171 ? 10.961 -21.453 -2.596 1 93.75 171 GLU B O 1
ATOM 2700 N N . LEU B 1 172 ? 9.367 -20.062 -1.895 1 93.19 172 LEU B N 1
ATOM 2701 C CA . LEU B 1 172 ? 8.57 -20.172 -3.111 1 93.19 172 LEU B CA 1
ATOM 2702 C C . LEU B 1 172 ? 9.156 -19.297 -4.219 1 93.19 172 LEU B C 1
ATOM 2704 O O . LEU B 1 172 ? 9.078 -19.641 -5.398 1 93.19 172 LEU B O 1
ATOM 2708 N N . VAL B 1 173 ? 9.766 -18.188 -3.855 1 93.88 173 VAL B N 1
ATOM 2709 C CA . VAL B 1 173 ? 10.172 -17.141 -4.785 1 93.88 173 VAL B CA 1
ATOM 2710 C C . VAL B 1 173 ? 11.125 -17.703 -5.828 1 93.88 173 VAL B C 1
ATOM 2712 O O . VAL B 1 173 ? 10.93 -17.531 -7.031 1 93.88 173 VAL B O 1
ATOM 2715 N N . PRO B 1 174 ? 12.117 -18.547 -5.41 1 90.25 174 PRO B N 1
ATOM 2716 C CA . PRO B 1 174 ? 13.016 -19.109 -6.422 1 90.25 174 PRO B CA 1
ATOM 2717 C C . PRO B 1 174 ? 12.305 -20.062 -7.391 1 90.25 174 PRO B C 1
ATOM 2719 O O . PRO B 1 174 ? 12.734 -20.203 -8.539 1 90.25 174 PRO B O 1
ATOM 2722 N N . LYS B 1 175 ? 11.18 -20.562 -6.965 1 90.38 175 LYS B N 1
ATOM 2723 C CA . LYS B 1 175 ? 10.453 -21.531 -7.789 1 90.38 175 LYS B CA 1
ATOM 2724 C C . LYS B 1 175 ? 9.609 -20.828 -8.852 1 90.38 175 LYS B C 1
ATOM 2726 O O . LYS B 1 175 ? 9.188 -21.453 -9.82 1 90.38 175 LYS B O 1
ATOM 2731 N N . LEU B 1 176 ? 9.383 -19.562 -8.656 1 91.06 176 LEU B N 1
ATOM 2732 C CA . LEU B 1 176 ? 8.586 -18.812 -9.617 1 91.06 176 LEU B CA 1
ATOM 2733 C 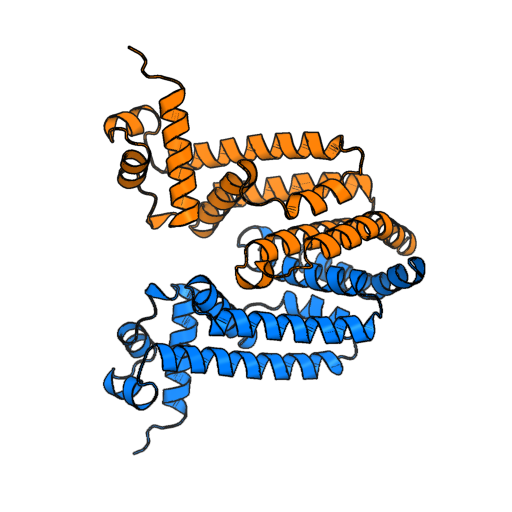C . LEU B 1 176 ? 9.289 -18.719 -10.961 1 91.06 176 LEU B C 1
ATOM 2735 O O . LEU B 1 176 ? 8.633 -18.625 -12.008 1 91.06 176 LEU B O 1
ATOM 2739 N N . LYS B 1 177 ? 10.625 -18.734 -10.89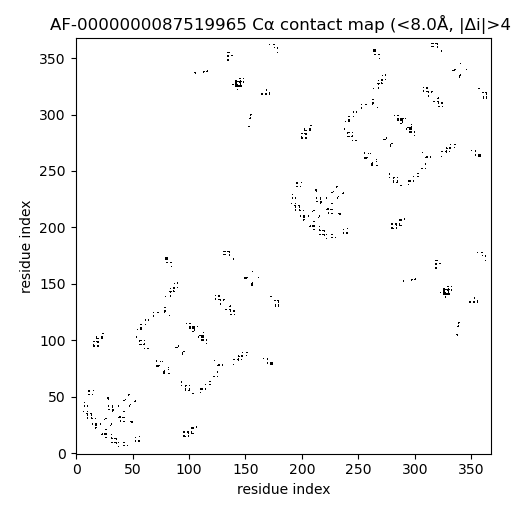8 1 85.56 177 LYS B N 1
ATOM 2740 C CA . LYS B 1 177 ? 11.391 -18.641 -12.148 1 85.56 177 LYS B CA 1
ATOM 2741 C C . LYS B 1 177 ? 11.062 -19.812 -13.07 1 85.56 177 LYS B C 1
ATOM 2743 O O . LYS B 1 177 ? 11.18 -19.703 -14.289 1 85.56 177 LYS B O 1
ATOM 2748 N N . LYS B 1 178 ? 10.656 -20.875 -12.508 1 82.5 178 LYS B N 1
ATOM 2749 C CA . LYS B 1 178 ? 10.328 -22.062 -13.289 1 82.5 178 LYS B CA 1
ATOM 2750 C C . LYS B 1 178 ? 9.07 -21.844 -14.125 1 82.5 178 LYS B C 1
ATOM 2752 O O . LYS B 1 178 ? 8.836 -22.547 -15.109 1 82.5 178 LYS B O 1
ATOM 2757 N N . LEU B 1 179 ? 8.234 -20.953 -13.711 1 80.31 179 LEU B N 1
ATOM 2758 C CA . LEU B 1 179 ? 7.008 -20.656 -14.438 1 80.31 179 LEU B CA 1
ATOM 2759 C C . LEU B 1 179 ? 7.309 -19.922 -15.734 1 80.31 179 LEU B C 1
ATOM 2761 O O . LEU B 1 179 ? 6.516 -19.984 -16.688 1 80.31 179 LEU B O 1
ATOM 2765 N N . GLY B 1 180 ? 8.328 -19.109 -15.742 1 66.25 180 GLY B N 1
ATOM 2766 C CA . GLY B 1 180 ? 8.758 -18.453 -16.969 1 66.25 180 GLY B CA 1
ATOM 2767 C C . GLY B 1 180 ? 9.211 -19.422 -18.031 1 66.25 180 GLY B C 1
ATOM 2768 O O . GLY B 1 180 ? 9.07 -19.156 -19.234 1 66.25 180 GLY B O 1
ATOM 2769 N N . ASP B 1 181 ? 9.727 -20.547 -17.609 1 60.84 181 ASP B N 1
ATOM 2770 C CA . ASP B 1 181 ? 10.172 -21.594 -18.531 1 60.84 181 ASP B CA 1
ATOM 2771 C C . ASP B 1 181 ? 8.984 -22.266 -19.203 1 60.84 181 ASP B C 1
ATOM 2773 O O . ASP B 1 181 ? 9.109 -22.766 -20.328 1 60.84 181 ASP B O 1
ATOM 2777 N N . PHE B 1 182 ? 7.871 -22.188 -18.625 1 49.44 182 PHE B N 1
ATOM 2778 C CA . PHE B 1 182 ? 6.699 -22.844 -19.188 1 49.44 182 PHE B CA 1
ATOM 2779 C C . PHE B 1 182 ? 6.039 -21.969 -20.234 1 49.44 182 PHE B C 1
ATOM 2781 O O . PHE B 1 182 ? 5.258 -22.438 -21.062 1 49.44 182 PHE B O 1
ATOM 2788 N N . ASN B 1 183 ? 6.211 -20.703 -20.188 1 48.12 183 ASN B N 1
ATOM 2789 C CA . ASN B 1 183 ? 5.629 -19.766 -21.141 1 48.12 183 ASN B CA 1
ATOM 2790 C C . ASN B 1 183 ? 6.48 -19.656 -22.406 1 48.12 183 ASN B C 1
ATOM 2792 O O . ASN B 1 183 ? 6.168 -18.875 -23.312 1 48.12 183 ASN B O 1
ATOM 2796 N N . GLN B 1 184 ? 7.68 -20.188 -22.453 1 41.09 184 GLN B N 1
ATOM 2797 C CA . GLN B 1 184 ? 8.391 -20.312 -23.719 1 41.09 184 GLN B CA 1
ATOM 2798 C C . GLN B 1 184 ? 7.945 -21.578 -24.469 1 41.09 184 GLN B C 1
ATOM 2800 O O . GLN B 1 184 ? 7.641 -22.594 -23.859 1 41.09 184 GLN B O 1
#

Nearest PDB structures (foldseek):
  2g3b-assembly1_B  TM=7.109E-01  e=1.071E-03  Rhodococcus jostii RHA1
  3lsj-assembly1_B  TM=7.067E-01  e=9.665E-03  Pseudomonas aeruginosa
  5mqq-assembly1_B  TM=5.062E-01  e=1.292E-03  Corynebacterium glutamicum
  6of0-assembly2_D  TM=6.682E-01  e=1.112E-02  Neisseria gonorrhoeae
  6o6n-assembly1_A  TM=4.915E-01  e=6.965E-03  Mycobacterium tuberculosis

Radius of gyration: 22.61 Å; Cα contacts (8 Å, |Δi|>4): 438; chains: 2; bounding box: 76×63×42 Å

Solvent-accessible surface area (backbone atoms only — not comparable to full-atom values): 19184 Å² total; per-residue (Å²): 130,82,81,56,75,64,48,55,51,37,38,51,51,28,40,37,49,32,21,60,76,62,24,53,87,62,46,35,70,63,54,22,15,57,67,40,70,44,49,60,68,59,43,40,71,76,32,80,40,70,65,51,46,50,49,50,52,45,51,52,33,50,52,46,49,52,51,48,50,55,52,30,76,64,34,88,81,32,44,58,39,45,49,41,56,53,34,64,54,71,81,39,72,61,44,45,35,50,46,20,32,49,32,36,26,76,70,63,36,60,69,32,30,51,48,52,50,50,52,52,48,53,53,45,52,53,30,26,69,74,50,72,24,69,57,50,30,50,48,51,51,20,32,18,45,14,39,35,60,43,61,69,33,80,62,65,54,66,41,88,51,48,67,60,50,49,54,49,40,53,65,45,53,72,56,46,42,58,56,42,60,67,76,100,129,83,83,56,75,64,50,56,51,36,38,51,51,27,39,34,49,32,21,62,77,63,25,54,86,60,46,35,69,65,52,22,16,58,67,40,71,45,49,60,68,58,43,40,71,78,33,81,39,70,64,51,46,50,50,48,52,45,51,51,34,51,53,48,49,53,51,48,51,53,52,31,76,64,35,90,80,31,43,59,40,42,50,42,57,54,34,65,53,70,82,40,73,60,44,44,36,50,47,20,33,49,34,36,26,74,71,66,36,61,70,33,31,52,47,52,52,50,52,52,47,53,54,45,53,53,29,26,68,73,48,71,25,69,56,50,29,48,47,52,52,21,31,18,44,14,40,36,59,41,66,68,32,76,64,60,58,68,40,88,52,46,67,59,51,49,54,49,39,54,64,45,52,72,56,45,43,58,56,42,61,66,76,102

Foldseek 3Di:
DCPDPLLQVLLLVLLLVCCLPPFDVRSALVSSCVSSVHDSVSSCVNPVHPVSSLVVLLVVLLVVLVVLLVCLLVPPLHNLLSLQVCLLPDDDPNNSSLSSLVRVVVVPNVSSVVSNVVSLVSSLVRLCVGLVANVLSVVSSVSSVVSNVQSPDPPNVPPPCVVVVSVVVSVCSVVSSVVRVVVD/DCPDPLLLVLLLVLLLVCCLPPFDVRSALVSSCVSSVHDSVSSCVNPVHPVSSLVVLLVVLLVVLVVLLVCLLVPPLHNLLSLLVCLLPDDDPNNSSLSSLVRVVVVPNVSSVVSNVVSLVSSLVRLCVGLVANVLSVVSSVSSVVSNVQSPDPPSVPPPCVVVVSVVVSVCSVVSSVVRVVVD

Sequence (368 aa):
MARPPLAKAKILDAYVALLCDEGERAATMDATAARAEVSKGGLLYHFASKEALAQAVIGACEELAAQDCELMSRAPEGISVYFVRTSAELGTEFDRYLLAVERLAQAGVDAAAQSLQRISQDWYELILGEVGDPTVAQAIMLIGEGIYAHAGRPAWWHDSDFDARLAQLLELVPKLKKLGDFNQMARPPLAKAKILDAYVALLCDEGERAATMDATAARAEVSKGGLLYHFASKEALAQAVIGACEELAAQDCELMSRAPEGISVYFVRTSAELGTEFDRYLLAVERLAQAGVDAAAQSLQRISQDWYELILGEVGDPTVAQAIMLIGEGIYAHAGRPAWWHDSDFDARLAQLLELVPKLKKLGDFNQ

Secondary structure (DSSP, 8-state):
----HHHHHHHHHHHHHHHHHH-TTT--HHHHHHHHT--HHHHHHH-SSHHHHHHHHHHHHHHHHHHHHHHHHT-TT-HHHHHHHHTT--SSHHHHHHHHHHHHHHTT-HHHHHHHHHHHHHHHHHHHHHH--HHHHHHHHHHHHHHHHHHTSTTGGG-TTHHHHHHHHHHHHHHHHHHHHHT-/----HHHHHHHHHHHHHHHHHH-TTT--HHHHHHHHT--HHHHHHH-SSHHHHHHHHHHHHHHHHHHHHHHHHT-TT-HHHHHHHHTT--SSHHHHHHHHHHHHHHTT-HHHHHHHHHHHHHHHHHHHHHH--HHHHHHHHHHHHHHHHHHTSTGGGG-TTHHHHHHHHHHHHHHHHHHHHHT-

Organism: NCBI:txid162496